Protein AF-L1LDM9-F1 (afdb_monomer_lite)

Sequence (309 aa):
MALPTVTINISQSPDDEPGPITYYGGTSKRDVKVEKSEFPLNSGFLKYTHVASAGQPFTVDKVQSGNSGNDINQIKPKNGEPVKSYSVWYWKYDQSMNNPLFIEIHNKNGTYGYHETKGNGSWNPHDSGSQDNQRLEGKALEQKLDYLNCKHYKLVTIDLTESHSKTYASSGTYCCSDKHDTGKKRVTIRGDKVRVSLPGAKDIEYYEHFIGGESELAGIKYNEGAASGRGDNDPAPGPGEPKTPHTKPPGESYPKAHSEAAKVFAESAGFIATISGYFLAGSAGTAATFFGGWKLYNRYKGDPWVRQI

pLDDT: mean 74.4, std 22.83, range [30.39, 97.12]

Structure (mmCIF, N/CA/C/O backbone):
data_AF-L1LDM9-F1
#
_entry.id   AF-L1LDM9-F1
#
loop_
_atom_site.group_PDB
_atom_site.id
_atom_site.type_symbol
_atom_site.label_atom_id
_atom_site.label_alt_id
_atom_site.label_comp_id
_atom_site.label_asym_id
_atom_site.label_entity_id
_atom_site.label_seq_id
_atom_site.pdbx_PDB_ins_code
_atom_site.Cartn_x
_atom_site.Cartn_y
_atom_site.Cartn_z
_atom_site.occupancy
_atom_site.B_iso_or_equiv
_atom_site.auth_seq_id
_atom_site.auth_comp_id
_atom_site.auth_asym_id
_atom_site.auth_atom_id
_atom_site.pdbx_PDB_model_num
ATOM 1 N N . MET A 1 1 ? -29.569 0.935 21.423 1.00 77.50 1 MET A N 1
ATOM 2 C CA . MET A 1 1 ? -28.559 -0.119 21.663 1.00 77.50 1 MET A CA 1
ATOM 3 C C . MET A 1 1 ? -27.190 0.534 21.656 1.00 77.50 1 MET A C 1
ATOM 5 O O . MET A 1 1 ? -26.992 1.438 20.851 1.00 77.50 1 MET A O 1
ATOM 9 N N . ALA A 1 2 ? -26.299 0.152 22.572 1.00 86.25 2 ALA A N 1
ATOM 10 C CA . ALA A 1 2 ? -24.916 0.625 22.544 1.00 86.25 2 ALA A CA 1
ATOM 11 C C . ALA A 1 2 ? -24.205 0.052 21.309 1.00 86.25 2 ALA A C 1
ATOM 13 O O . ALA A 1 2 ? -24.482 -1.084 20.924 1.00 86.25 2 ALA A O 1
ATOM 14 N N . LEU A 1 3 ? -23.337 0.845 20.675 1.00 89.19 3 LEU A N 1
ATOM 15 C CA . LEU A 1 3 ? -22.500 0.343 19.587 1.00 89.19 3 LEU A CA 1
ATOM 16 C C . LEU A 1 3 ? -21.440 -0.601 20.161 1.00 89.19 3 LEU A C 1
ATOM 18 O O . LEU A 1 3 ? -20.982 -0.370 21.284 1.00 89.19 3 LEU A O 1
ATOM 22 N N . PRO A 1 4 ? -21.024 -1.631 19.410 1.00 90.00 4 PRO A N 1
ATOM 23 C CA . PRO A 1 4 ? -19.881 -2.421 19.812 1.00 90.00 4 PRO A CA 1
ATOM 24 C C . PRO A 1 4 ? -18.621 -1.575 19.917 1.00 90.00 4 PRO A C 1
ATOM 26 O O . PRO A 1 4 ? -18.402 -0.674 19.106 1.00 90.00 4 PRO A O 1
ATOM 29 N N . THR A 1 5 ? -17.779 -1.911 20.884 1.00 90.88 5 THR A N 1
ATOM 30 C CA . THR A 1 5 ? -16.523 -1.215 21.157 1.00 90.88 5 THR A CA 1
ATOM 31 C C . THR A 1 5 ? -15.385 -2.222 21.109 1.00 90.88 5 THR A C 1
ATOM 33 O O . THR A 1 5 ? -15.448 -3.224 21.817 1.00 90.88 5 THR A O 1
ATOM 36 N N . VAL A 1 6 ? -14.356 -1.985 20.290 1.00 90.50 6 VAL A N 1
ATOM 37 C CA . VAL A 1 6 ? -13.315 -2.991 20.008 1.00 90.50 6 VAL A CA 1
ATOM 38 C C . VAL A 1 6 ? -11.892 -2.456 20.125 1.00 90.50 6 VAL A C 1
ATOM 40 O O . VAL A 1 6 ? -11.622 -1.296 19.822 1.00 90.50 6 VAL A O 1
ATOM 43 N N . THR A 1 7 ? -10.971 -3.340 20.505 1.00 91.50 7 THR A N 1
ATOM 44 C CA . THR A 1 7 ? -9.525 -3.130 20.358 1.00 91.50 7 THR A CA 1
ATOM 45 C C . THR A 1 7 ? -9.070 -3.758 19.048 1.00 91.50 7 THR A C 1
ATOM 47 O O . THR A 1 7 ? -9.310 -4.943 18.822 1.00 91.50 7 THR A O 1
ATOM 50 N N . ILE A 1 8 ? -8.405 -2.978 18.202 1.00 91.62 8 ILE A N 1
ATOM 51 C CA . ILE A 1 8 ? -7.828 -3.433 16.936 1.00 91.62 8 ILE A CA 1
ATOM 52 C C . ILE A 1 8 ? -6.345 -3.720 17.156 1.00 91.62 8 ILE A C 1
ATOM 54 O O . ILE A 1 8 ? -5.604 -2.820 17.538 1.00 91.62 8 ILE A O 1
ATOM 58 N N . ASN A 1 9 ? -5.894 -4.947 16.890 1.00 91.19 9 ASN A N 1
ATOM 59 C CA . ASN A 1 9 ? -4.469 -5.276 16.868 1.00 91.19 9 ASN A CA 1
ATOM 60 C C . ASN A 1 9 ? -3.996 -5.423 15.417 1.00 91.19 9 ASN A C 1
ATOM 62 O O . ASN A 1 9 ? -4.326 -6.398 14.748 1.00 91.19 9 ASN A O 1
ATOM 66 N N . ILE A 1 10 ? -3.206 -4.460 14.942 1.00 91.69 10 ILE A N 1
ATOM 67 C CA . ILE A 1 10 ? -2.702 -4.409 13.562 1.00 91.69 10 ILE A CA 1
ATOM 68 C C . ILE A 1 10 ? -1.425 -5.241 13.352 1.00 91.69 10 ILE A C 1
ATOM 70 O O . ILE A 1 10 ? -0.741 -5.075 12.349 1.00 91.69 10 ILE A O 1
ATOM 74 N N . SER A 1 11 ? -1.053 -6.111 14.285 1.00 86.69 11 SER A N 1
ATOM 75 C CA . SER A 1 11 ? 0.051 -7.068 14.094 1.00 86.69 11 SER A CA 1
ATOM 76 C C . SER A 1 11 ? -0.384 -8.513 14.250 1.00 86.69 11 SER A C 1
ATOM 78 O O . SER A 1 11 ? 0.427 -9.419 14.091 1.00 86.69 11 SER A O 1
ATOM 80 N N . GLN A 1 12 ? -1.654 -8.753 14.566 1.00 79.81 12 GLN A N 1
ATOM 81 C CA . GLN A 1 12 ? -2.180 -10.105 14.573 1.00 79.81 12 GLN A CA 1
ATOM 82 C C . GLN A 1 12 ? -2.524 -10.500 13.143 1.00 79.81 12 GLN A C 1
ATOM 84 O O . GLN A 1 12 ? -3.494 -10.005 12.567 1.00 79.81 12 GLN A O 1
ATOM 89 N N . SER A 1 13 ? -1.722 -11.407 12.580 1.00 72.88 13 SER A N 1
ATOM 90 C CA . SER A 1 13 ? -2.200 -12.190 11.452 1.00 72.88 13 SER A CA 1
ATOM 91 C C . SER A 1 13 ? -3.290 -13.107 11.980 1.00 72.88 13 SER A C 1
ATOM 93 O O . SER A 1 13 ? -3.077 -13.804 12.976 1.00 72.88 13 SER A O 1
ATOM 95 N N . PRO A 1 14 ? -4.451 -13.137 11.335 1.00 69.62 14 PRO A N 1
ATOM 96 C CA . PRO A 1 14 ? -5.337 -14.251 11.542 1.00 69.62 14 PRO A CA 1
ATOM 97 C C . PRO A 1 14 ? -4.669 -15.535 10.994 1.00 69.62 14 PRO A C 1
ATOM 99 O O . PRO A 1 14 ? -3.809 -15.436 10.112 1.00 69.62 14 PRO A O 1
ATOM 102 N N . ASP A 1 15 ? -5.005 -16.705 11.552 1.00 69.00 15 ASP A N 1
ATOM 103 C CA . ASP A 1 15 ? -4.399 -18.001 11.189 1.00 69.00 15 ASP A CA 1
ATOM 104 C C . ASP A 1 15 ? -4.359 -18.223 9.661 1.00 69.00 15 ASP A C 1
ATOM 106 O O . ASP A 1 15 ? -5.161 -17.665 8.919 1.00 69.00 15 ASP A O 1
ATOM 110 N N . ASP A 1 16 ? -3.441 -19.046 9.149 1.00 62.38 16 ASP A N 1
ATOM 111 C CA . ASP A 1 16 ? -3.237 -19.240 7.697 1.00 62.38 16 ASP A CA 1
ATOM 112 C C . ASP A 1 16 ? -4.433 -19.864 6.938 1.00 62.38 16 ASP A C 1
ATOM 114 O O . ASP A 1 16 ? -4.354 -20.117 5.733 1.00 62.38 16 ASP A O 1
ATOM 118 N N . GLU A 1 17 ? -5.560 -20.098 7.611 1.00 60.34 17 GLU A N 1
ATOM 119 C CA . GLU A 1 17 ? -6.781 -20.614 7.008 1.00 60.34 17 GLU A CA 1
ATOM 120 C C . GLU A 1 17 ? -7.362 -19.603 5.993 1.00 60.34 17 GLU A C 1
ATOM 122 O O . GLU A 1 17 ? -7.660 -18.452 6.323 1.00 60.34 17 GLU A O 1
ATOM 127 N N . PRO A 1 18 ? -7.559 -19.996 4.725 1.00 51.22 18 PRO A N 1
ATOM 128 C CA . PRO A 1 18 ? -8.204 -19.135 3.745 1.00 51.22 18 PRO A CA 1
ATOM 129 C C . PRO A 1 18 ? -9.672 -18.894 4.130 1.00 51.22 18 PRO A C 1
ATOM 131 O O . PRO A 1 18 ? -10.517 -19.777 4.007 1.00 51.22 18 PRO A O 1
ATOM 134 N N . GLY A 1 19 ? -9.995 -17.676 4.568 1.00 54.06 19 GLY A N 1
ATOM 135 C CA . GLY A 1 19 ? -11.365 -17.273 4.880 1.00 54.06 19 GLY A CA 1
ATOM 136 C C . GLY A 1 19 ? -11.455 -15.961 5.667 1.00 54.06 19 GLY A C 1
ATOM 137 O O . GLY A 1 19 ? -10.435 -15.402 6.068 1.00 54.06 19 GLY A O 1
ATOM 138 N N . PRO A 1 20 ? -12.671 -15.427 5.884 1.00 51.16 20 PRO A N 1
ATOM 139 C CA . PRO A 1 20 ? -12.889 -14.327 6.816 1.00 51.16 20 PRO A CA 1
ATOM 140 C C . PRO A 1 20 ? -12.593 -14.824 8.231 1.00 51.16 20 PRO A C 1
ATOM 142 O O . PRO A 1 20 ? -13.373 -15.574 8.823 1.00 51.16 20 PRO A O 1
ATOM 145 N N . ILE A 1 21 ? -11.451 -14.427 8.779 1.00 53.72 21 ILE A N 1
ATOM 146 C CA . ILE A 1 21 ? -11.073 -14.857 10.116 1.00 53.72 21 ILE A CA 1
ATOM 147 C C . ILE A 1 21 ? -11.663 -13.890 11.115 1.00 53.72 21 ILE A C 1
ATOM 149 O O . ILE A 1 21 ? -11.447 -12.679 11.111 1.00 53.72 21 ILE A O 1
ATOM 153 N N . THR A 1 22 ? -12.478 -14.459 11.983 1.00 52.41 22 THR A N 1
ATOM 154 C CA . THR A 1 22 ? -13.270 -13.665 12.895 1.00 52.41 22 THR A CA 1
ATOM 155 C C . THR A 1 22 ? -12.518 -13.528 14.209 1.00 52.41 22 THR A C 1
ATOM 157 O O . THR A 1 22 ? -12.666 -14.359 15.102 1.00 52.41 22 THR A O 1
ATOM 160 N N . TYR A 1 23 ? -11.688 -12.488 14.324 1.00 53.56 23 TYR A N 1
ATOM 161 C CA . TYR A 1 23 ? -11.190 -12.075 15.630 1.00 53.56 23 TYR A CA 1
ATOM 162 C C . TYR A 1 23 ? -12.241 -11.213 16.309 1.00 53.56 23 TYR A C 1
ATOM 164 O O . TYR A 1 23 ? -12.614 -10.157 15.807 1.00 53.56 23 TYR A O 1
ATOM 172 N N . TYR A 1 24 ? -12.712 -11.666 17.461 1.00 52.97 24 TYR A N 1
ATOM 173 C CA . TYR A 1 24 ? -13.777 -10.991 18.169 1.00 52.97 24 TYR A CA 1
ATOM 174 C C . TYR A 1 24 ? -13.223 -10.086 19.268 1.00 52.97 24 TYR A C 1
ATOM 176 O O . TYR A 1 24 ? -12.934 -10.538 20.377 1.00 52.97 24 TYR A O 1
ATOM 184 N N . GLY A 1 25 ? -13.096 -8.797 18.962 1.00 51.00 25 GLY A N 1
ATOM 185 C CA . GLY A 1 25 ? -12.992 -7.749 19.977 1.00 51.00 25 GLY A CA 1
ATOM 186 C C . GLY A 1 25 ? -14.387 -7.292 20.410 1.00 51.00 25 GLY A C 1
ATOM 187 O O . GLY A 1 25 ? -15.277 -7.186 19.569 1.00 51.00 25 GLY A O 1
ATOM 188 N N . GLY A 1 26 ? -14.581 -7.028 21.704 1.00 51.62 26 GLY A N 1
ATOM 189 C CA . GLY A 1 26 ? -15.843 -6.516 22.251 1.00 51.62 26 GLY A CA 1
ATOM 190 C C . GLY A 1 26 ? -16.235 -7.132 23.591 1.00 51.62 26 GLY A C 1
ATOM 191 O O . GLY A 1 26 ? -15.681 -8.146 24.018 1.00 51.62 26 GLY A O 1
ATOM 192 N N . THR A 1 27 ? -17.214 -6.522 24.264 1.00 54.88 27 THR A N 1
ATOM 193 C CA . THR A 1 27 ? -17.872 -7.099 25.452 1.00 54.88 27 THR A CA 1
ATOM 194 C C . THR A 1 27 ? -18.553 -8.426 25.130 1.00 54.88 27 THR A C 1
ATOM 196 O O . THR A 1 27 ? -18.693 -9.272 26.012 1.00 54.88 27 THR A O 1
ATOM 199 N N . SER A 1 28 ? -18.928 -8.638 23.866 1.00 59.59 28 SER A N 1
ATOM 200 C CA . SER A 1 28 ? -19.326 -9.936 23.352 1.00 59.59 28 SER A CA 1
ATOM 201 C C . SER A 1 28 ? -18.339 -10.393 22.276 1.00 59.59 28 SER A C 1
ATOM 203 O O . SER A 1 28 ? -17.914 -9.627 21.412 1.00 59.59 28 SER A O 1
ATOM 205 N N . LYS A 1 29 ? -17.954 -11.671 22.315 1.00 59.16 29 LYS A N 1
ATOM 206 C CA . LYS A 1 29 ? -17.041 -12.277 21.339 1.00 59.16 29 LYS A CA 1
ATOM 207 C C . LYS A 1 29 ? -17.699 -12.439 19.952 1.00 59.16 29 LYS A C 1
ATOM 209 O O . LYS A 1 29 ? -17.460 -13.473 19.348 1.00 59.16 29 LYS A O 1
ATOM 214 N N . ARG A 1 30 ? -18.572 -11.533 19.473 1.00 65.12 30 ARG A N 1
ATOM 215 C CA . ARG A 1 30 ? -19.247 -11.619 18.152 1.00 65.12 30 ARG A CA 1
ATOM 216 C C . ARG A 1 30 ? -19.440 -10.321 17.366 1.00 65.12 30 ARG A C 1
ATOM 218 O O . ARG A 1 30 ? -20.087 -10.339 16.319 1.00 65.12 30 ARG A O 1
ATOM 225 N N . ASP A 1 31 ? -18.849 -9.217 17.805 1.00 77.38 31 ASP A N 1
ATOM 226 C CA . ASP A 1 31 ? -19.306 -7.922 17.305 1.00 77.38 31 ASP A CA 1
ATOM 227 C C . ASP A 1 31 ? -18.609 -7.422 16.031 1.00 77.38 31 ASP A C 1
ATOM 229 O O . ASP A 1 31 ? -19.270 -6.852 15.160 1.00 77.38 31 ASP A O 1
ATOM 233 N N . VAL A 1 32 ? -17.303 -7.665 15.892 1.00 86.50 32 VAL A N 1
ATOM 234 C CA . VAL A 1 32 ? -16.487 -7.238 14.742 1.00 86.50 32 VAL A CA 1
ATOM 235 C C . VAL A 1 32 ? -15.709 -8.431 14.192 1.00 86.50 32 VAL A C 1
ATOM 237 O O . VAL A 1 32 ? -15.219 -9.251 14.963 1.00 86.50 32 VAL A O 1
ATOM 240 N N . LYS A 1 33 ? -15.629 -8.538 12.862 1.00 86.25 33 LYS A N 1
ATOM 241 C CA . LYS A 1 33 ? -14.864 -9.551 12.119 1.00 86.25 33 LYS A CA 1
ATOM 242 C C . LYS A 1 33 ? -13.753 -8.899 11.302 1.00 86.25 33 LYS A C 1
ATOM 244 O O . LYS A 1 33 ? -13.862 -7.718 10.974 1.00 86.25 33 LYS A O 1
ATOM 249 N N . VAL A 1 34 ? -12.734 -9.676 10.932 1.00 89.56 34 VAL A N 1
ATOM 250 C CA . VAL A 1 34 ? -11.645 -9.230 10.054 1.00 89.56 34 VAL A CA 1
ATOM 251 C C . VAL A 1 34 ? -11.707 -9.991 8.733 1.00 89.56 34 VAL A C 1
ATOM 253 O O . VAL A 1 34 ? -11.766 -11.216 8.689 1.00 89.56 34 VAL A O 1
ATOM 256 N N . GLU A 1 35 ? -11.706 -9.261 7.629 1.00 90.06 35 GLU A N 1
ATOM 257 C CA . GLU A 1 35 ? -11.712 -9.822 6.282 1.00 90.06 35 GLU A CA 1
ATOM 258 C C . GLU A 1 35 ? -10.339 -9.621 5.645 1.00 90.06 35 GLU A C 1
ATOM 260 O O . GLU A 1 35 ? -9.859 -8.493 5.548 1.00 90.06 35 GLU A O 1
ATOM 265 N N . LYS A 1 36 ? -9.703 -10.716 5.219 1.00 91.25 36 LYS A N 1
ATOM 266 C CA . LYS A 1 36 ? -8.423 -10.711 4.503 1.00 91.25 36 LYS A CA 1
ATOM 267 C C . LYS A 1 36 ? -8.686 -10.813 3.004 1.00 91.25 36 LYS A C 1
ATOM 269 O O . LYS A 1 36 ? -9.396 -11.712 2.559 1.00 91.25 36 LYS A O 1
ATOM 274 N N . SER A 1 37 ? -8.094 -9.921 2.221 1.00 92.44 37 SER A N 1
ATOM 275 C CA . SER A 1 37 ? -8.164 -9.954 0.756 1.00 92.44 37 SER A CA 1
ATOM 276 C C . SER A 1 37 ? -6.874 -9.428 0.136 1.00 92.44 37 SER A C 1
ATOM 278 O O . SER A 1 37 ? -6.153 -8.660 0.766 1.00 92.44 37 SER A O 1
ATOM 280 N N . GLU A 1 38 ? -6.561 -9.834 -1.092 1.00 92.81 38 GLU A N 1
ATOM 281 C CA . GLU A 1 38 ? -5.522 -9.170 -1.882 1.00 92.81 38 GLU A CA 1
ATOM 282 C C . GLU A 1 38 ? -6.152 -7.970 -2.599 1.00 92.81 38 GLU A C 1
ATOM 284 O O . GLU A 1 38 ? -7.056 -8.146 -3.419 1.00 92.81 38 GLU A O 1
ATOM 289 N N . PHE A 1 39 ? -5.732 -6.751 -2.244 1.00 93.38 39 PHE A N 1
ATOM 290 C CA . PHE A 1 39 ? -6.319 -5.522 -2.779 1.00 93.38 39 PHE A CA 1
ATOM 291 C C . PHE A 1 39 ? -5.288 -4.382 -2.901 1.00 93.38 39 PHE A C 1
ATOM 293 O O . PHE A 1 39 ? -4.748 -3.959 -1.874 1.00 93.38 39 PHE A O 1
ATOM 300 N N . PRO A 1 40 ? -5.080 -3.807 -4.104 1.00 92.44 40 PRO A N 1
ATOM 301 C CA . PRO A 1 40 ? -5.733 -4.153 -5.377 1.00 92.44 40 PRO A CA 1
ATOM 302 C C . PRO A 1 40 ? -5.491 -5.605 -5.824 1.00 92.44 40 PRO A C 1
ATOM 304 O O . PRO A 1 40 ? -4.571 -6.264 -5.338 1.00 92.44 40 PRO A O 1
ATOM 307 N N . LEU A 1 41 ? -6.345 -6.139 -6.698 1.00 88.06 41 LEU A N 1
ATOM 308 C CA . LEU A 1 41 ? -6.229 -7.533 -7.131 1.00 88.06 41 LEU A CA 1
ATOM 309 C C . LEU A 1 41 ? -4.873 -7.763 -7.817 1.00 88.06 41 LEU A C 1
ATOM 311 O O . LEU A 1 41 ? -4.432 -6.926 -8.598 1.00 88.06 41 LEU A O 1
ATOM 315 N N . ASN A 1 42 ? -4.214 -8.883 -7.508 1.00 86.31 42 ASN A N 1
ATOM 316 C CA . ASN A 1 42 ? -2.878 -9.239 -8.007 1.00 86.31 42 ASN A CA 1
ATOM 317 C C . ASN A 1 42 ? -1.777 -8.214 -7.685 1.00 86.31 42 ASN A C 1
ATOM 319 O O . ASN A 1 42 ? -0.712 -8.243 -8.291 1.00 86.31 42 ASN A O 1
ATOM 323 N N . SER A 1 43 ? -1.996 -7.294 -6.747 1.00 88.94 43 SER A N 1
ATOM 324 C CA . SER A 1 43 ? -1.025 -6.242 -6.429 1.00 88.94 43 SER A CA 1
ATOM 325 C C . SER A 1 43 ? 0.066 -6.683 -5.448 1.00 88.94 43 SER A C 1
ATOM 327 O O . SER A 1 43 ? 0.970 -5.903 -5.137 1.00 88.94 43 SER A O 1
ATOM 329 N N . GLY A 1 44 ? 0.016 -7.911 -4.927 1.00 91.06 44 GLY A N 1
ATOM 330 C CA . GLY A 1 44 ? 0.918 -8.339 -3.861 1.00 91.06 44 GLY A CA 1
ATOM 331 C C . GLY A 1 44 ? 0.735 -7.547 -2.562 1.00 91.06 44 GLY A C 1
ATOM 332 O O . GLY A 1 44 ? 1.632 -7.564 -1.719 1.00 91.06 44 GLY A O 1
ATOM 333 N N . PHE A 1 45 ? -0.401 -6.865 -2.387 1.00 94.56 45 PHE A N 1
ATOM 334 C CA . PHE A 1 45 ? -0.788 -6.208 -1.142 1.00 94.56 45 PHE A CA 1
ATOM 335 C C . PHE A 1 45 ? -1.985 -6.913 -0.515 1.00 94.56 45 PHE A C 1
ATOM 337 O O . PHE A 1 45 ? -2.991 -7.172 -1.173 1.00 94.56 45 PHE A O 1
ATOM 344 N N . LEU A 1 46 ? -1.889 -7.198 0.779 1.00 94.25 46 LEU A N 1
ATOM 345 C CA . LEU A 1 46 ? -2.984 -7.753 1.564 1.00 94.25 46 LEU A CA 1
ATOM 346 C C . LEU A 1 46 ? -3.698 -6.630 2.310 1.00 94.25 46 LEU A C 1
ATOM 348 O O . LEU A 1 46 ? -3.055 -5.855 3.015 1.00 94.25 46 LEU A O 1
ATOM 352 N N . LYS A 1 47 ? -5.022 -6.578 2.182 1.00 95.25 47 LYS A N 1
ATOM 353 C CA . LYS A 1 47 ? -5.926 -5.709 2.931 1.00 95.25 47 LYS A CA 1
ATOM 354 C C . LYS A 1 47 ? -6.639 -6.528 4.006 1.00 95.25 47 LYS A C 1
ATOM 356 O O . LYS A 1 47 ? -7.279 -7.534 3.696 1.00 95.25 47 LYS A O 1
ATOM 361 N N . TYR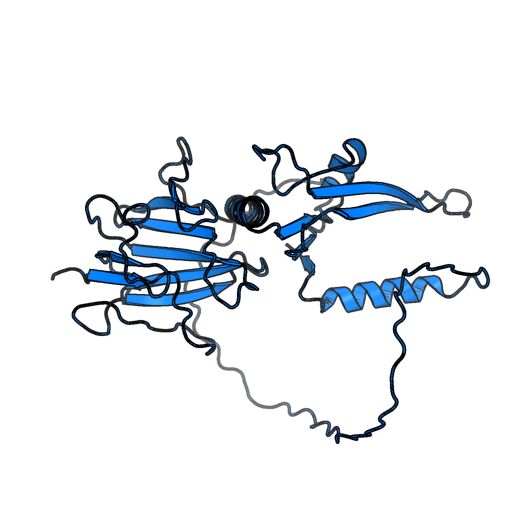 A 1 48 ? -6.556 -6.057 5.245 1.00 94.31 48 TYR A N 1
ATOM 362 C CA . TYR A 1 48 ? -7.274 -6.588 6.400 1.00 94.31 48 TYR A CA 1
ATOM 363 C C . TYR A 1 48 ? -8.324 -5.581 6.842 1.00 94.31 48 TYR A C 1
ATOM 365 O O . TYR A 1 48 ? -7.979 -4.491 7.298 1.00 94.31 48 TYR A O 1
ATOM 373 N N . THR A 1 49 ? -9.597 -5.929 6.701 1.00 94.88 49 THR A N 1
ATOM 374 C CA . THR A 1 49 ? -10.725 -5.024 6.929 1.00 94.88 49 THR A CA 1
ATOM 375 C C . THR A 1 49 ? -11.549 -5.469 8.127 1.00 94.88 49 THR A C 1
ATOM 377 O O . THR A 1 49 ? -12.170 -6.525 8.111 1.00 94.88 49 THR A O 1
ATOM 380 N N . HIS A 1 50 ? -11.583 -4.633 9.161 1.00 93.62 50 HIS A N 1
ATOM 381 C CA . HIS A 1 50 ? -12.422 -4.813 10.338 1.00 93.62 50 HIS A CA 1
ATOM 382 C C . HIS A 1 50 ? -13.807 -4.240 10.055 1.00 93.62 50 HIS A C 1
ATOM 384 O O . HIS A 1 50 ? -13.923 -3.052 9.744 1.00 93.62 50 HIS A O 1
ATOM 390 N N . VAL A 1 51 ? -14.846 -5.062 10.178 1.00 93.12 51 VAL A N 1
ATOM 391 C CA . VAL A 1 51 ? -16.250 -4.684 9.952 1.00 93.12 51 VAL A CA 1
ATOM 392 C C . VAL A 1 51 ? -17.146 -5.332 10.998 1.00 93.12 51 VAL A C 1
ATOM 394 O O . VAL A 1 51 ? -16.928 -6.481 11.382 1.00 93.12 51 VAL A O 1
ATOM 397 N N . ALA A 1 52 ? -18.170 -4.616 11.463 1.00 90.81 52 ALA A N 1
ATOM 398 C CA . ALA A 1 52 ? -19.153 -5.205 12.365 1.00 90.81 52 ALA A CA 1
ATOM 399 C C . ALA A 1 52 ? -20.167 -6.080 11.616 1.00 90.81 52 ALA A C 1
ATOM 401 O O . ALA A 1 52 ? -20.370 -5.959 10.401 1.00 90.81 52 ALA A O 1
ATOM 402 N N . SER A 1 53 ? -20.848 -6.946 12.365 1.00 83.75 53 SER A N 1
ATOM 403 C CA . SER A 1 53 ? -21.953 -7.752 11.843 1.00 83.75 53 SER A CA 1
ATOM 404 C C . SER A 1 53 ? -23.014 -6.878 11.153 1.00 83.75 53 SER A C 1
ATOM 406 O O . SER A 1 53 ? -23.401 -5.824 11.657 1.00 83.75 53 SER A O 1
ATOM 408 N N . ALA A 1 54 ? -23.475 -7.316 9.975 1.00 83.69 54 ALA A N 1
ATOM 409 C CA . ALA A 1 54 ? -24.463 -6.613 9.146 1.00 83.69 54 ALA A CA 1
ATOM 410 C C . ALA A 1 54 ? -24.084 -5.168 8.737 1.00 83.69 54 ALA A C 1
ATOM 412 O O . ALA A 1 54 ? -24.967 -4.357 8.459 1.00 83.69 54 ALA A O 1
ATOM 413 N N . GLY A 1 55 ? -22.787 -4.829 8.709 1.00 85.31 55 GLY A N 1
ATOM 414 C CA . GLY A 1 55 ? -22.303 -3.518 8.256 1.00 85.31 55 GLY A CA 1
ATOM 415 C C . GLY A 1 55 ? -22.638 -2.361 9.203 1.00 85.31 55 GLY A C 1
ATOM 416 O O . GLY A 1 55 ? -22.597 -1.198 8.799 1.00 85.31 55 GLY A O 1
ATOM 417 N N . GLN A 1 56 ? -22.999 -2.665 10.453 1.00 92.50 56 GLN A N 1
ATOM 418 C CA . GLN A 1 56 ? -23.281 -1.642 11.453 1.00 92.50 56 GLN A CA 1
ATOM 419 C C . GLN A 1 56 ? -22.002 -0.880 11.841 1.00 92.50 56 GLN A C 1
ATOM 421 O O . GLN A 1 56 ? -20.906 -1.440 11.798 1.00 92.50 56 GLN A O 1
ATOM 426 N N . PRO A 1 57 ? -22.106 0.397 12.241 1.00 96.06 57 PRO A N 1
ATOM 427 C CA . PRO A 1 57 ? -20.967 1.106 12.805 1.00 96.06 57 PRO A CA 1
ATOM 428 C C . PRO A 1 57 ? -20.507 0.497 14.136 1.00 96.06 57 PRO A C 1
ATOM 430 O O . PRO A 1 57 ? -21.313 -0.044 14.893 1.00 96.06 57 PRO A O 1
ATOM 433 N N . PHE A 1 58 ? -19.230 0.664 14.457 1.00 94.94 58 PHE A N 1
ATOM 434 C CA . PHE A 1 58 ? -18.633 0.281 15.736 1.00 94.94 58 PHE A CA 1
ATOM 435 C C . PHE A 1 58 ? -17.623 1.336 16.198 1.00 94.94 58 PHE A C 1
ATOM 437 O O . PHE A 1 58 ? -17.165 2.163 15.410 1.00 94.94 58 PHE A O 1
ATOM 444 N N . THR A 1 59 ? -17.285 1.325 17.481 1.00 95.19 59 THR A N 1
ATOM 445 C CA . THR A 1 59 ? -16.304 2.232 18.080 1.00 95.19 59 THR A CA 1
ATOM 446 C C . THR A 1 59 ? -14.973 1.509 18.267 1.00 95.19 59 THR A C 1
ATOM 448 O O . THR A 1 59 ? -14.935 0.355 18.692 1.00 95.19 59 THR A O 1
ATOM 451 N N . VAL A 1 60 ? -13.865 2.190 17.979 1.00 94.31 60 VAL A N 1
ATOM 452 C CA . VAL A 1 60 ? -12.512 1.677 18.238 1.00 94.31 60 VAL A CA 1
ATOM 453 C C . VAL A 1 60 ? -12.019 2.237 19.570 1.00 94.31 60 VAL A C 1
ATOM 455 O O . VAL A 1 60 ? -11.781 3.439 19.686 1.00 94.31 60 VAL A O 1
ATOM 458 N N . ASP A 1 61 ? -11.875 1.377 20.578 1.00 92.75 61 ASP A N 1
ATOM 459 C CA . ASP A 1 61 ? -11.352 1.751 21.899 1.00 92.75 61 ASP A CA 1
ATOM 460 C C . ASP A 1 61 ? -9.838 1.912 21.881 1.00 92.75 61 ASP A C 1
ATOM 462 O O . ASP A 1 61 ? -9.316 2.889 22.405 1.00 92.75 61 ASP A O 1
ATOM 466 N N . LYS A 1 62 ? -9.122 0.974 21.262 1.00 92.94 62 LYS A N 1
ATOM 467 C CA . LYS A 1 62 ? -7.656 0.974 21.210 1.00 92.94 62 LYS A CA 1
ATOM 468 C C . LYS A 1 62 ? -7.173 0.456 19.872 1.00 92.94 62 LYS A C 1
ATOM 470 O O . LYS A 1 62 ? -7.814 -0.415 19.280 1.00 92.94 62 LYS A O 1
ATOM 475 N N . VAL A 1 63 ? -6.024 0.950 19.436 1.00 93.81 63 VAL A N 1
ATOM 476 C CA . VAL A 1 63 ? -5.285 0.374 18.311 1.00 93.81 63 VAL A CA 1
ATOM 477 C C . VAL A 1 63 ? -3.918 -0.056 18.816 1.00 93.81 63 VAL A C 1
ATOM 479 O O . VAL A 1 63 ? -3.209 0.743 19.402 1.00 93.81 63 VAL A O 1
ATOM 482 N N . GLN A 1 64 ? -3.536 -1.309 18.618 1.00 92.69 64 GLN A N 1
ATOM 483 C CA . GLN A 1 64 ? -2.295 -1.880 19.141 1.00 92.69 64 GLN A CA 1
ATOM 484 C C . GLN A 1 64 ? -1.444 -2.448 18.010 1.00 92.69 64 GLN A C 1
ATOM 486 O O . GLN A 1 64 ? -1.981 -2.922 17.012 1.00 92.69 64 GLN A O 1
ATOM 491 N N . SER A 1 65 ? -0.123 -2.432 18.190 1.00 89.25 65 SER A N 1
ATOM 492 C CA . SER A 1 65 ? 0.846 -3.103 17.316 1.00 89.25 65 SER A CA 1
ATOM 493 C C . SER A 1 65 ? 1.823 -3.931 18.151 1.00 89.25 65 SER A C 1
ATOM 495 O O . SER A 1 65 ? 2.262 -3.531 19.240 1.00 89.25 65 SER A O 1
ATOM 497 N N . GLY A 1 66 ? 2.142 -5.110 17.631 1.00 81.50 66 GLY A N 1
ATOM 498 C CA . GLY A 1 66 ? 2.962 -6.133 18.258 1.00 81.50 66 GLY A CA 1
ATOM 499 C C . GLY A 1 66 ? 2.394 -6.657 19.579 1.00 81.50 66 GLY A C 1
ATOM 500 O O . GLY A 1 66 ? 1.210 -6.532 19.895 1.00 81.50 66 GLY A O 1
ATOM 501 N N . ASN A 1 67 ? 3.290 -7.224 20.387 1.00 76.75 67 ASN A N 1
ATOM 502 C CA . ASN A 1 67 ? 2.965 -7.805 21.694 1.00 76.75 67 ASN A CA 1
ATOM 503 C C . ASN A 1 67 ? 2.981 -6.781 22.839 1.00 76.75 67 ASN A C 1
ATOM 505 O O . ASN A 1 67 ? 2.722 -7.134 23.984 1.00 76.75 67 ASN A O 1
ATOM 509 N N . SER A 1 68 ? 3.311 -5.518 22.547 1.00 77.81 68 SER A N 1
ATOM 510 C CA . SER A 1 68 ? 3.462 -4.481 23.573 1.00 77.81 68 SER A CA 1
ATOM 511 C C . SER A 1 68 ? 2.143 -4.122 24.262 1.00 77.81 68 SER A C 1
ATOM 513 O O . SER A 1 68 ? 2.152 -3.649 25.394 1.00 77.81 68 SER A O 1
ATOM 515 N N . GLY A 1 69 ? 1.011 -4.312 23.572 1.00 79.31 69 GLY A N 1
ATOM 516 C CA . GLY A 1 69 ? -0.304 -3.871 24.041 1.00 79.31 69 GLY A CA 1
ATOM 517 C C . GLY A 1 69 ? -0.457 -2.345 24.131 1.00 79.31 69 GLY A C 1
ATOM 518 O O . GLY A 1 69 ? -1.485 -1.865 24.614 1.00 79.31 69 GLY A O 1
ATOM 519 N N . ASN A 1 70 ? 0.532 -1.575 23.669 1.00 88.56 70 ASN A N 1
ATOM 520 C CA . ASN A 1 70 ? 0.499 -0.119 23.719 1.00 88.56 70 ASN A CA 1
ATOM 521 C C . ASN A 1 70 ? -0.511 0.435 22.713 1.00 88.56 70 ASN A C 1
ATOM 523 O O . ASN A 1 70 ? -0.565 -0.011 21.567 1.00 88.56 70 ASN A O 1
ATOM 527 N N . ASP A 1 71 ? -1.290 1.423 23.153 1.00 93.44 71 ASP A N 1
ATOM 528 C CA . ASP A 1 71 ? -2.277 2.102 22.316 1.00 93.44 71 ASP A CA 1
ATOM 529 C C . ASP A 1 71 ? -1.603 3.112 21.371 1.00 93.44 71 ASP A C 1
ATOM 531 O O . ASP A 1 71 ? -0.785 3.940 21.786 1.00 93.44 71 ASP A O 1
ATOM 535 N N . ILE A 1 72 ? -1.958 3.061 20.091 1.00 94.25 72 ILE A N 1
ATOM 536 C CA . ILE A 1 72 ? -1.423 3.887 19.011 1.00 94.25 72 ILE A CA 1
ATOM 537 C C . ILE A 1 72 ? -2.446 4.970 18.692 1.00 94.25 72 ILE A C 1
ATOM 539 O O . ILE A 1 72 ? -3.171 4.934 17.697 1.00 94.25 72 ILE A O 1
ATOM 543 N N . ASN A 1 73 ? -2.454 5.998 19.533 1.00 94.81 73 ASN A N 1
ATOM 544 C CA . ASN A 1 73 ? -3.396 7.112 19.422 1.00 94.81 73 ASN A CA 1
ATOM 545 C C . ASN A 1 73 ? -3.343 7.852 18.069 1.00 94.81 73 ASN A C 1
ATOM 547 O O . ASN A 1 73 ? -4.318 8.491 17.689 1.00 94.81 73 ASN A O 1
ATOM 551 N N . GLN A 1 74 ? -2.228 7.766 17.329 1.00 94.94 74 GLN A N 1
ATOM 552 C CA . GLN A 1 74 ? -2.037 8.448 16.037 1.00 94.94 74 GLN A CA 1
ATOM 553 C C . GLN A 1 74 ? -2.993 7.968 14.935 1.00 94.94 74 GLN A C 1
ATOM 555 O O . GLN A 1 74 ? -3.221 8.711 13.986 1.00 94.94 74 GLN A O 1
ATOM 560 N N . ILE A 1 75 ? -3.517 6.744 15.050 1.00 94.94 75 ILE A N 1
ATOM 561 C CA . ILE A 1 75 ? -4.325 6.059 14.021 1.00 94.94 75 ILE A CA 1
ATOM 562 C C . ILE A 1 75 ? -5.682 5.598 14.557 1.00 94.94 75 ILE A C 1
ATOM 564 O O . ILE A 1 75 ? -6.348 4.744 13.965 1.00 94.94 75 ILE A O 1
ATOM 568 N N . LYS A 1 76 ? -6.073 6.138 15.713 1.00 95.06 76 LYS A N 1
ATOM 569 C CA . LYS A 1 76 ? -7.385 5.928 16.310 1.00 95.06 76 LYS A CA 1
ATOM 570 C C . LYS A 1 76 ? -8.381 6.918 15.687 1.00 95.06 76 LYS A C 1
ATOM 572 O O . LYS A 1 76 ? -8.017 8.079 15.480 1.00 95.06 76 LYS A O 1
ATOM 577 N N . PRO A 1 77 ? -9.634 6.509 15.413 1.00 94.19 77 PRO A N 1
ATOM 578 C CA . PRO A 1 77 ? -10.682 7.435 14.996 1.00 94.19 77 PRO A CA 1
ATOM 579 C C . PRO A 1 77 ? -10.793 8.626 15.959 1.00 94.19 77 PRO A C 1
ATOM 581 O O . PRO A 1 77 ? -10.775 8.463 17.185 1.00 94.19 77 PRO A O 1
ATOM 584 N N . LYS A 1 78 ? -10.882 9.838 15.403 1.00 90.25 78 LYS A N 1
ATOM 585 C CA . LYS A 1 78 ? -10.910 11.079 16.189 1.00 90.25 78 LYS A CA 1
ATOM 586 C C . LYS A 1 78 ? -12.139 11.096 17.098 1.00 90.25 78 LYS A C 1
ATOM 588 O O . LYS A 1 78 ? -13.213 10.670 16.695 1.00 90.25 78 LYS A O 1
ATOM 593 N N . ASN A 1 79 ? -11.975 11.588 18.327 1.00 89.12 79 ASN A N 1
ATOM 594 C CA . ASN A 1 79 ? -13.059 11.783 19.301 1.00 89.12 79 ASN A CA 1
ATOM 595 C C . ASN A 1 79 ? -13.925 10.538 19.593 1.00 89.12 79 ASN A C 1
ATOM 597 O O . ASN A 1 79 ? -15.054 10.675 20.057 1.00 89.12 79 ASN A O 1
ATOM 601 N N . GLY A 1 80 ? -13.420 9.327 19.325 1.00 88.81 80 GLY A N 1
ATOM 602 C CA . GLY A 1 80 ? -14.208 8.099 19.476 1.00 88.81 80 GLY A CA 1
ATOM 603 C C . GLY A 1 80 ? -15.370 7.995 18.485 1.00 88.81 80 GLY A C 1
ATOM 604 O O . GLY A 1 80 ? -16.356 7.313 18.770 1.00 88.81 80 GLY A O 1
ATOM 605 N N . GLU A 1 81 ? -15.284 8.682 17.342 1.00 94.25 81 GLU A N 1
ATOM 606 C CA . GLU A 1 81 ? -16.298 8.612 16.297 1.00 94.25 81 GLU A CA 1
ATOM 607 C C . GLU A 1 81 ? -16.484 7.166 15.806 1.00 94.25 81 GLU A C 1
ATOM 609 O O . GLU A 1 81 ? -15.501 6.475 15.519 1.00 94.25 81 GLU A O 1
ATOM 614 N N . PRO A 1 82 ? -17.738 6.689 15.686 1.00 96.62 82 PRO A N 1
ATOM 615 C CA . PRO A 1 82 ? -17.997 5.367 15.144 1.00 96.62 82 PRO A CA 1
ATOM 616 C C . PRO A 1 82 ? -17.569 5.246 13.683 1.00 96.62 82 PRO A C 1
ATOM 618 O O . PRO A 1 82 ? -17.799 6.141 12.863 1.00 96.62 82 PRO A O 1
ATOM 621 N N . VAL A 1 83 ? -17.050 4.076 13.337 1.00 96.94 83 VAL A N 1
ATOM 622 C CA . VAL A 1 83 ? -16.577 3.732 11.996 1.00 96.94 83 VAL A CA 1
ATOM 623 C C . VAL A 1 83 ? -17.408 2.592 11.425 1.00 96.94 83 VAL A C 1
ATOM 625 O O . VAL A 1 83 ? -17.910 1.745 12.157 1.00 96.94 83 VAL A O 1
ATOM 628 N N . LYS A 1 84 ? -17.578 2.574 10.105 1.00 96.69 84 LYS A N 1
ATOM 629 C CA . LYS A 1 84 ? -18.167 1.451 9.363 1.00 96.69 84 LYS A CA 1
ATOM 630 C C . LYS A 1 84 ? -17.137 0.357 9.112 1.00 96.69 84 LYS A C 1
ATOM 632 O O . LYS A 1 84 ? -17.471 -0.822 9.159 1.00 96.69 84 LYS A O 1
ATOM 637 N N . SER A 1 85 ? -15.892 0.752 8.844 1.00 96.75 85 SER A N 1
ATOM 638 C CA . SER A 1 85 ? -14.790 -0.182 8.644 1.00 96.75 85 SER A CA 1
ATOM 639 C C . SER A 1 85 ? -13.438 0.425 8.995 1.00 96.75 85 SER A C 1
ATOM 641 O O . SER A 1 85 ? -13.234 1.631 8.837 1.00 96.75 85 SER A O 1
ATOM 643 N N . TYR A 1 86 ? -12.499 -0.431 9.390 1.00 96.62 86 TYR A N 1
ATOM 644 C CA . TYR A 1 86 ? -11.101 -0.077 9.635 1.00 96.62 86 TYR A CA 1
ATOM 645 C C . TYR A 1 86 ? -10.191 -1.026 8.858 1.00 96.62 86 TYR A C 1
ATOM 647 O O . TYR A 1 86 ? -10.171 -2.227 9.134 1.00 96.62 86 TYR A O 1
ATOM 655 N N . SER A 1 87 ? -9.461 -0.511 7.874 1.00 97.06 87 SER A N 1
ATOM 656 C CA . SER A 1 87 ? -8.646 -1.332 6.979 1.00 97.06 87 SER A CA 1
ATOM 657 C C . SER A 1 87 ? -7.160 -1.057 7.132 1.00 97.06 87 SER A C 1
ATOM 659 O O . SER A 1 87 ? -6.762 0.097 7.271 1.00 97.06 87 SER A O 1
ATOM 661 N N . VAL A 1 88 ? -6.352 -2.113 7.048 1.00 96.94 88 VAL A N 1
ATOM 662 C CA . VAL A 1 88 ? -4.887 -2.049 7.116 1.00 96.94 88 VAL A CA 1
ATOM 663 C C . VAL A 1 88 ? -4.285 -2.803 5.936 1.00 96.94 88 VAL A C 1
ATOM 665 O O . VAL A 1 88 ? -4.723 -3.913 5.627 1.00 96.94 88 VAL A O 1
ATOM 668 N N . TRP A 1 89 ? -3.290 -2.208 5.279 1.00 97.12 89 TRP A N 1
ATOM 669 C CA . TRP A 1 89 ? -2.573 -2.823 4.163 1.00 97.12 89 TRP A CA 1
ATOM 670 C C . TRP A 1 89 ? -1.176 -3.270 4.560 1.00 97.12 89 TRP A C 1
ATOM 672 O O . TRP A 1 89 ? -0.459 -2.544 5.246 1.00 97.12 89 TRP A O 1
ATOM 682 N N . TYR A 1 90 ? -0.774 -4.420 4.032 1.00 95.62 90 TYR A N 1
ATOM 683 C CA . TYR A 1 90 ? 0.552 -5.010 4.189 1.00 95.62 90 TYR A CA 1
ATOM 684 C C . TYR A 1 90 ? 1.074 -5.447 2.833 1.00 95.62 90 TYR A C 1
ATOM 686 O O . TYR A 1 90 ? 0.304 -5.770 1.924 1.00 95.62 90 TYR A O 1
ATOM 694 N N . TRP A 1 91 ? 2.390 -5.533 2.712 1.00 94.50 91 TRP A N 1
ATOM 695 C CA . TRP A 1 91 ? 2.988 -6.279 1.620 1.00 94.50 91 TRP A CA 1
ATOM 696 C C . TRP A 1 91 ? 2.804 -7.781 1.861 1.00 94.50 91 TRP A C 1
ATOM 698 O O . TRP A 1 91 ? 3.090 -8.279 2.946 1.00 94.50 91 TRP A O 1
ATOM 708 N N . LYS A 1 92 ? 2.328 -8.514 0.853 1.00 91.50 92 LYS A N 1
ATOM 709 C CA . LYS A 1 92 ? 1.946 -9.934 0.958 1.00 91.50 92 LYS A CA 1
ATOM 710 C C . LYS A 1 92 ? 3.081 -10.849 1.416 1.00 91.50 92 LYS A C 1
ATOM 712 O O . LYS A 1 92 ? 2.812 -11.894 1.998 1.00 91.50 92 LYS A O 1
ATOM 717 N N . TYR A 1 93 ? 4.325 -10.468 1.144 1.00 89.69 93 TYR A N 1
ATOM 718 C CA . TYR A 1 93 ? 5.503 -11.255 1.500 1.00 89.69 93 TYR A CA 1
ATOM 719 C C . TYR A 1 93 ? 6.116 -10.855 2.855 1.00 89.69 93 TYR A C 1
ATOM 721 O O . TYR A 1 93 ? 7.064 -11.502 3.296 1.00 89.69 93 TYR A O 1
ATOM 729 N N . ASP A 1 94 ? 5.553 -9.865 3.564 1.00 89.12 94 ASP A N 1
ATOM 730 C CA . ASP A 1 94 ? 5.824 -9.690 4.995 1.00 89.12 94 ASP A CA 1
ATOM 731 C C . ASP A 1 94 ? 5.013 -10.713 5.796 1.00 89.12 94 ASP A C 1
ATOM 733 O O . ASP A 1 94 ? 3.914 -10.439 6.280 1.00 89.12 94 ASP A O 1
ATOM 737 N N . GLN A 1 95 ? 5.581 -11.910 5.941 1.00 83.00 95 GLN A N 1
ATOM 738 C CA . GLN A 1 95 ? 4.975 -13.016 6.690 1.00 83.00 95 GLN A CA 1
ATOM 739 C C . GLN A 1 95 ? 4.685 -12.658 8.149 1.00 83.00 95 GLN A C 1
ATOM 741 O O . GLN A 1 95 ? 3.792 -13.228 8.766 1.00 83.00 95 GLN A O 1
ATOM 746 N N . SER A 1 96 ? 5.448 -11.719 8.707 1.00 84.44 96 SER A N 1
ATOM 747 C CA . SER A 1 96 ? 5.334 -11.340 10.108 1.00 84.44 96 SER A CA 1
ATOM 748 C C . SER A 1 96 ? 4.248 -10.297 10.362 1.00 84.44 96 SER A C 1
ATOM 750 O O . SER A 1 96 ? 3.893 -10.069 11.515 1.00 84.44 96 SER A O 1
ATOM 752 N N . MET A 1 97 ? 3.744 -9.648 9.302 1.00 84.94 97 MET A N 1
ATOM 753 C CA . MET A 1 97 ? 2.792 -8.533 9.369 1.00 84.94 97 MET A CA 1
ATOM 754 C C . MET A 1 97 ? 3.193 -7.434 10.367 1.00 84.94 97 MET A C 1
ATOM 756 O O . MET A 1 97 ? 2.354 -6.718 10.918 1.00 84.94 97 MET A O 1
ATOM 760 N N . ASN A 1 98 ? 4.493 -7.270 10.597 1.00 87.56 98 ASN A N 1
ATOM 761 C CA . ASN A 1 98 ? 5.017 -6.245 11.492 1.00 87.56 98 ASN A CA 1
ATOM 762 C C . ASN A 1 98 ? 5.131 -4.885 10.799 1.00 87.56 98 ASN A C 1
ATOM 764 O O . ASN A 1 98 ? 5.363 -3.872 11.460 1.00 87.56 98 ASN A O 1
ATOM 768 N N . ASN A 1 99 ? 4.952 -4.858 9.477 1.00 91.44 99 ASN A N 1
ATOM 769 C CA . ASN A 1 99 ? 5.164 -3.690 8.641 1.00 91.44 99 ASN A CA 1
ATOM 770 C C . ASN A 1 99 ? 3.870 -3.270 7.929 1.00 91.44 99 ASN A C 1
ATOM 772 O O . ASN A 1 99 ? 3.760 -3.392 6.705 1.00 91.44 99 ASN A O 1
ATOM 776 N N . PRO A 1 100 ? 2.862 -2.777 8.671 1.00 95.12 100 PRO A N 1
ATOM 777 C CA . PRO A 1 100 ? 1.684 -2.198 8.050 1.00 95.12 100 PRO A CA 1
ATOM 778 C C . PRO A 1 100 ? 2.089 -0.934 7.278 1.00 95.12 100 PRO A C 1
ATOM 780 O O . PRO A 1 100 ? 2.876 -0.110 7.751 1.00 95.12 100 PRO A O 1
ATOM 783 N N . LEU A 1 101 ? 1.547 -0.788 6.074 1.00 95.62 101 LEU A N 1
ATOM 784 C CA . LEU A 1 101 ? 1.883 0.287 5.144 1.00 95.62 101 LEU A CA 1
ATOM 785 C C . LEU A 1 101 ? 0.932 1.468 5.303 1.00 95.62 101 LEU A C 1
ATOM 787 O O . LEU A 1 101 ? 1.348 2.620 5.431 1.00 95.62 101 LEU A O 1
ATOM 791 N N . PHE A 1 102 ? -0.362 1.166 5.269 1.00 96.75 102 PHE A N 1
ATOM 792 C CA . PHE A 1 102 ? -1.413 2.151 5.076 1.00 96.75 102 PHE A CA 1
ATOM 793 C C . PHE A 1 102 ? -2.653 1.764 5.871 1.00 96.75 102 PHE A C 1
ATOM 795 O O . PHE A 1 102 ? -2.937 0.576 6.038 1.00 96.75 102 PHE A O 1
ATOM 802 N N . ILE A 1 103 ? -3.381 2.766 6.353 1.00 96.88 103 ILE A N 1
ATOM 803 C CA . ILE A 1 103 ? -4.627 2.603 7.101 1.00 96.88 103 ILE A CA 1
ATOM 804 C C . ILE A 1 103 ? -5.713 3.461 6.456 1.00 96.88 103 ILE A C 1
ATOM 806 O O . ILE A 1 103 ? -5.470 4.617 6.119 1.00 96.88 103 ILE A O 1
ATOM 810 N N . GLU A 1 104 ? -6.913 2.896 6.341 1.00 96.88 104 GLU A N 1
ATOM 811 C CA . GLU A 1 104 ? -8.144 3.555 5.886 1.00 96.88 104 GLU A CA 1
ATOM 812 C C . GLU A 1 104 ? -9.213 3.390 6.968 1.00 96.88 104 GLU A C 1
ATOM 814 O O . GLU A 1 104 ? -9.539 2.275 7.385 1.00 96.88 104 GLU A O 1
ATOM 819 N N . ILE A 1 105 ? -9.786 4.506 7.394 1.00 96.00 105 ILE A N 1
ATOM 820 C CA . ILE A 1 105 ? -10.853 4.587 8.384 1.00 96.00 105 ILE A CA 1
ATOM 821 C C . ILE A 1 105 ? -12.098 5.103 7.665 1.00 96.00 105 ILE A C 1
ATOM 823 O O . ILE A 1 105 ? -12.148 6.268 7.285 1.00 96.00 105 ILE A O 1
ATOM 827 N N . HIS A 1 106 ? -13.105 4.252 7.471 1.00 96.00 106 HIS A N 1
ATOM 828 C CA . HIS A 1 106 ? -14.379 4.661 6.874 1.00 96.00 106 HIS A CA 1
ATOM 829 C C . HIS A 1 106 ? -15.338 5.064 7.990 1.00 96.00 106 HIS A C 1
ATOM 831 O O . HIS A 1 106 ? -15.868 4.213 8.710 1.00 96.00 106 HIS A O 1
ATOM 837 N N . ASN A 1 107 ? -15.563 6.361 8.147 1.00 95.38 107 ASN A N 1
ATOM 838 C CA . ASN A 1 107 ? -16.366 6.913 9.230 1.00 95.38 107 ASN A CA 1
ATOM 839 C C . ASN A 1 107 ? -17.868 6.680 9.003 1.00 95.38 107 ASN A C 1
ATOM 841 O O . ASN A 1 107 ? -18.347 6.501 7.878 1.00 95.38 107 ASN A O 1
ATOM 845 N N . LYS A 1 108 ? -18.660 6.722 10.081 1.00 95.50 108 LYS A N 1
ATOM 846 C CA . LYS A 1 108 ? -20.125 6.563 10.011 1.00 95.50 108 LYS A CA 1
ATOM 847 C C . LYS A 1 108 ? -20.802 7.577 9.078 1.00 95.50 108 LYS A C 1
ATOM 849 O O . LYS A 1 108 ? -21.773 7.221 8.410 1.00 95.50 108 LYS A O 1
ATOM 854 N N . ASN A 1 109 ? -20.290 8.805 9.018 1.00 92.25 109 ASN A N 1
ATOM 855 C CA . ASN A 1 109 ? -20.784 9.880 8.148 1.00 92.25 109 ASN A CA 1
ATOM 856 C C . ASN A 1 109 ? -20.418 9.692 6.658 1.00 92.25 109 ASN A C 1
ATOM 858 O O . ASN A 1 109 ? -20.841 10.498 5.837 1.00 92.25 109 ASN A O 1
ATOM 862 N N . GLY A 1 110 ? -19.676 8.636 6.302 1.00 91.88 110 GLY A N 1
ATOM 863 C CA . GLY A 1 110 ? -19.264 8.345 4.927 1.00 91.88 110 GLY A CA 1
ATOM 864 C C . GLY A 1 110 ? -17.960 9.015 4.494 1.00 91.88 110 GLY A C 1
ATOM 865 O O . GLY A 1 110 ? -17.592 8.878 3.332 1.00 91.88 110 GLY A O 1
ATOM 866 N N . THR A 1 111 ? -17.265 9.716 5.393 1.00 92.44 111 THR A N 1
ATOM 867 C CA . THR A 1 111 ? -15.935 10.271 5.111 1.00 92.44 111 THR A CA 1
ATOM 868 C C . THR A 1 111 ? -14.840 9.235 5.352 1.00 92.44 111 THR A C 1
ATOM 870 O O . THR A 1 111 ? -15.071 8.204 5.996 1.00 92.44 111 THR A O 1
ATOM 873 N N . TYR A 1 112 ? -13.640 9.518 4.847 1.00 93.12 112 TYR A N 1
ATOM 874 C CA . TYR A 1 112 ? -12.491 8.628 4.962 1.00 93.12 112 TYR A CA 1
ATOM 875 C C . TYR A 1 112 ? -11.334 9.333 5.667 1.00 93.12 112 TYR A C 1
ATOM 877 O O . TYR A 1 112 ? -10.982 10.458 5.332 1.00 93.12 112 TYR A O 1
ATOM 885 N N . GLY A 1 113 ? -10.750 8.661 6.654 1.00 93.12 113 GLY A N 1
ATOM 886 C CA . GLY A 1 113 ? -9.476 9.032 7.259 1.00 93.12 113 GLY A CA 1
ATOM 887 C C . GLY A 1 113 ? -8.377 8.093 6.783 1.00 93.12 113 GLY A C 1
ATOM 888 O O . GLY A 1 113 ? -8.612 6.897 6.623 1.00 93.12 113 GLY A O 1
ATOM 889 N N . TYR A 1 114 ? -7.173 8.618 6.589 1.00 94.44 114 TYR A N 1
ATOM 890 C CA . TYR A 1 114 ? -6.048 7.841 6.083 1.00 94.44 114 TYR A CA 1
ATOM 891 C C . TYR A 1 114 ? -4.789 8.109 6.892 1.00 94.44 114 TYR A C 1
ATOM 893 O O . TYR A 1 114 ? -4.512 9.251 7.270 1.00 94.44 114 TYR A O 1
ATOM 901 N N . HIS A 1 115 ? -4.005 7.059 7.111 1.00 95.31 115 HIS A N 1
ATOM 902 C CA . HIS A 1 115 ? -2.714 7.167 7.775 1.00 95.31 115 HIS A CA 1
ATOM 903 C C . HIS A 1 115 ? -1.648 6.347 7.057 1.00 95.31 115 HIS A C 1
ATOM 905 O O . HIS A 1 115 ? -1.891 5.231 6.599 1.00 95.31 115 HIS A O 1
ATOM 911 N N . GLU A 1 116 ? -0.447 6.906 6.995 1.00 95.06 116 GLU A N 1
ATOM 912 C CA . GLU A 1 116 ? 0.720 6.303 6.359 1.00 95.06 116 GLU A CA 1
ATOM 913 C C . GLU A 1 116 ? 1.771 5.943 7.395 1.00 95.06 116 GLU A C 1
ATOM 915 O O . GLU A 1 116 ? 2.038 6.726 8.314 1.00 95.06 116 GLU A O 1
ATOM 920 N N . THR A 1 117 ? 2.407 4.790 7.218 1.00 93.50 117 THR A N 1
ATOM 921 C CA . THR A 1 117 ? 3.541 4.394 8.049 1.00 93.50 117 THR A CA 1
ATOM 922 C C . THR A 1 117 ? 4.732 5.330 7.855 1.00 93.50 117 THR A C 1
ATOM 924 O O . THR A 1 117 ? 4.985 5.832 6.762 1.00 93.50 117 THR A O 1
ATOM 927 N N . LYS A 1 118 ? 5.511 5.535 8.919 1.00 92.12 118 LYS A N 1
ATOM 928 C CA . LYS A 1 118 ? 6.860 6.122 8.864 1.00 92.12 118 LYS A CA 1
ATOM 929 C C . LYS A 1 118 ? 7.957 5.056 8.793 1.00 92.12 118 LYS A C 1
ATOM 931 O O . LYS A 1 118 ? 9.138 5.401 8.771 1.00 92.12 118 LYS A O 1
ATOM 936 N N . GLY A 1 119 ? 7.591 3.773 8.774 1.00 88.56 119 GLY A N 1
ATOM 937 C CA . GLY A 1 119 ? 8.519 2.636 8.771 1.00 88.56 119 GLY A CA 1
ATOM 938 C C . GLY A 1 119 ? 9.115 2.291 10.141 1.00 88.56 119 GLY A C 1
ATOM 939 O O . GLY A 1 119 ? 9.889 1.350 10.244 1.00 88.56 119 GLY A O 1
ATOM 940 N N . ASN A 1 120 ? 8.764 3.028 11.199 1.00 87.44 120 ASN A N 1
ATOM 941 C CA . ASN A 1 120 ? 9.259 2.824 12.567 1.00 87.44 120 ASN A CA 1
ATOM 942 C C . ASN A 1 120 ? 8.120 2.658 13.592 1.00 87.44 120 ASN A C 1
ATOM 944 O O . ASN A 1 120 ? 8.276 3.001 14.762 1.00 87.44 120 ASN A O 1
ATOM 948 N N . GLY A 1 121 ? 6.945 2.217 13.133 1.00 86.25 121 GLY A N 1
ATOM 949 C CA . GLY A 1 121 ? 5.743 2.081 13.962 1.00 86.25 121 GLY A CA 1
ATOM 950 C C . GLY A 1 121 ? 5.014 3.395 14.278 1.00 86.25 121 GLY A C 1
ATOM 951 O O . GLY A 1 121 ? 3.953 3.357 14.897 1.00 86.25 121 GLY A O 1
ATOM 952 N N . SER A 1 122 ? 5.535 4.550 13.847 1.00 92.00 122 SER A N 1
ATOM 953 C CA . SER A 1 122 ? 4.814 5.827 13.894 1.00 92.00 122 SER A CA 1
ATOM 954 C C . SER A 1 122 ? 4.100 6.112 12.572 1.00 92.00 122 SER A C 1
ATOM 956 O O . SER A 1 122 ? 4.456 5.574 11.524 1.00 92.00 122 SER A O 1
ATOM 958 N N . TRP A 1 123 ? 3.099 6.986 12.633 1.00 94.94 123 TRP A N 1
ATOM 959 C CA . TRP A 1 123 ? 2.175 7.267 11.551 1.00 94.94 123 TRP A CA 1
ATOM 960 C C . TRP A 1 123 ? 2.107 8.760 11.247 1.00 94.94 123 TRP A C 1
ATOM 962 O O . TRP A 1 123 ? 2.288 9.605 12.130 1.00 94.94 123 TRP A O 1
ATOM 972 N N . ASN A 1 124 ? 1.856 9.084 9.985 1.00 93.31 124 ASN A N 1
ATOM 973 C CA . ASN A 1 124 ? 1.435 10.412 9.555 1.00 93.31 124 ASN A CA 1
ATOM 974 C C . ASN A 1 124 ? -0.030 10.359 9.124 1.00 93.31 124 ASN A C 1
ATOM 976 O O . ASN A 1 124 ? -0.425 9.369 8.503 1.00 93.31 124 ASN A O 1
ATOM 980 N N . PRO A 1 125 ? -0.833 11.401 9.399 1.00 91.56 125 PRO A N 1
ATOM 981 C CA . PRO A 1 125 ? -2.053 11.590 8.632 1.00 91.56 125 PRO A CA 1
ATOM 982 C C . PRO A 1 125 ? -1.672 11.703 7.152 1.00 91.56 125 PRO A C 1
ATOM 984 O O . PRO A 1 125 ? -0.670 12.330 6.801 1.00 91.56 125 PRO A O 1
ATOM 987 N N . HIS A 1 126 ? -2.436 11.050 6.287 1.00 82.94 126 HIS A N 1
ATOM 988 C CA . HIS A 1 126 ? -2.324 11.297 4.859 1.00 82.94 126 HIS A CA 1
ATOM 989 C C . HIS A 1 126 ? -3.076 12.594 4.565 1.00 82.94 126 HIS A C 1
ATOM 991 O O . HIS A 1 126 ? -4.307 12.619 4.580 1.00 82.94 126 HIS A O 1
ATOM 997 N N . ASP A 1 127 ? -2.332 13.669 4.320 1.00 68.12 127 ASP A N 1
ATOM 998 C CA . ASP A 1 127 ? -2.898 14.943 3.888 1.00 68.12 127 ASP A CA 1
ATOM 999 C C . ASP A 1 127 ? -3.326 14.825 2.417 1.00 68.12 127 ASP A C 1
ATOM 1001 O O . ASP A 1 127 ? -2.626 15.248 1.492 1.00 68.12 127 ASP A O 1
ATOM 1005 N N . SER A 1 128 ? -4.484 14.215 2.175 1.00 53.78 128 SER A N 1
ATOM 1006 C CA . SER A 1 128 ? -5.149 14.210 0.870 1.00 53.78 128 SER A CA 1
ATOM 1007 C C . SER A 1 128 ? -5.817 15.564 0.624 1.00 53.78 128 SER A C 1
ATOM 1009 O O . SER A 1 128 ? -7.041 15.632 0.542 1.00 53.78 128 SER A O 1
ATOM 1011 N N . GLY A 1 129 ? -5.041 16.655 0.582 1.00 52.94 129 GLY A N 1
ATOM 1012 C CA . GLY A 1 129 ? -5.574 18.025 0.542 1.00 52.94 129 GLY A CA 1
ATOM 1013 C C . GLY A 1 129 ? -6.803 18.186 -0.369 1.00 52.94 129 GLY A C 1
ATOM 1014 O O . GLY A 1 129 ? -6.835 17.627 -1.458 1.00 52.94 129 GLY A O 1
ATOM 1015 N N . SER A 1 130 ? -7.829 18.925 0.074 1.00 49.38 130 SER A N 1
ATOM 1016 C CA . SER A 1 130 ? -9.128 19.161 -0.604 1.00 49.38 130 SER A CA 1
ATOM 1017 C C . SER A 1 130 ? -9.950 17.920 -1.012 1.00 49.38 130 SER A C 1
ATOM 1019 O O . SER A 1 130 ? -11.113 18.080 -1.388 1.00 49.38 130 SER A O 1
ATOM 1021 N N . GLN A 1 131 ? -9.407 16.704 -0.948 1.00 54.09 131 GLN A N 1
ATOM 1022 C CA . GLN A 1 131 ? -10.081 15.446 -1.282 1.00 54.09 131 GLN A CA 1
ATOM 1023 C C . GLN A 1 131 ? -10.659 14.742 -0.047 1.00 54.09 131 GLN A C 1
ATOM 1025 O O . GLN A 1 131 ? -10.990 13.564 -0.139 1.00 54.09 131 GLN A O 1
ATOM 1030 N N . ASP A 1 132 ? -10.828 15.458 1.071 1.00 57.22 132 ASP A N 1
ATOM 1031 C CA . ASP A 1 132 ? -11.078 14.958 2.439 1.00 57.22 132 ASP A CA 1
ATOM 1032 C C . ASP A 1 132 ? -12.230 13.945 2.625 1.00 57.22 132 ASP A C 1
ATOM 1034 O O . ASP A 1 132 ? -12.411 13.413 3.716 1.00 57.22 132 ASP A O 1
ATOM 1038 N N . ASN A 1 133 ? -12.996 13.619 1.583 1.00 70.94 133 ASN A N 1
ATOM 1039 C CA . ASN A 1 133 ? -14.102 12.668 1.646 1.00 70.94 133 ASN A CA 1
ATOM 1040 C C . ASN A 1 133 ? -14.105 11.594 0.544 1.00 70.94 133 ASN A C 1
ATOM 1042 O O . ASN A 1 133 ? -15.016 10.766 0.542 1.00 70.94 133 ASN A O 1
ATOM 1046 N N . GLN A 1 134 ? -13.158 11.586 -0.402 1.00 85.69 134 GLN A N 1
ATOM 1047 C CA . GLN A 1 134 ? -13.142 10.567 -1.458 1.00 85.69 134 GLN A CA 1
ATOM 1048 C C . GLN A 1 134 ? -12.351 9.327 -1.041 1.00 85.69 134 GLN A C 1
ATOM 1050 O O . GLN A 1 134 ? -11.311 9.399 -0.379 1.00 85.69 134 GLN A O 1
ATOM 1055 N N . ARG A 1 135 ? -12.875 8.161 -1.428 1.00 91.88 135 ARG A N 1
ATOM 1056 C CA . ARG A 1 135 ? -12.194 6.896 -1.186 1.00 91.88 135 ARG A CA 1
ATOM 1057 C C . ARG A 1 135 ? -10.982 6.773 -2.112 1.00 91.88 135 ARG A C 1
ATOM 1059 O O . ARG A 1 135 ? -11.120 6.961 -3.318 1.00 91.88 135 ARG A O 1
ATOM 1066 N N . LEU A 1 136 ? -9.811 6.451 -1.567 1.00 91.81 136 LEU A N 1
ATOM 1067 C CA . LEU A 1 136 ? -8.607 6.207 -2.351 1.00 91.81 136 LEU A CA 1
ATOM 1068 C C . LEU A 1 136 ? -8.716 4.814 -2.979 1.00 91.81 136 LEU A C 1
ATOM 1070 O O . LEU A 1 136 ? -8.664 3.799 -2.285 1.00 91.81 136 LEU A O 1
ATOM 1074 N N . GLU A 1 137 ? -8.885 4.760 -4.297 1.00 92.62 137 GLU A N 1
ATOM 1075 C CA . GLU A 1 137 ? -9.115 3.514 -5.032 1.00 92.62 137 GLU A CA 1
ATOM 1076 C C . GLU A 1 137 ? -8.253 3.421 -6.300 1.00 92.62 137 GLU A C 1
ATOM 1078 O O . GLU A 1 137 ? -7.585 4.376 -6.712 1.00 92.62 137 GLU A O 1
ATOM 1083 N N . GLY A 1 138 ? -8.249 2.229 -6.905 1.00 90.25 138 GLY A N 1
ATOM 1084 C CA . GLY A 1 138 ? -7.590 1.953 -8.180 1.00 90.25 138 GLY A CA 1
ATOM 1085 C C . GLY A 1 138 ? -6.108 2.332 -8.197 1.00 90.25 138 GLY A C 1
ATOM 1086 O O . GLY A 1 138 ? -5.364 2.072 -7.249 1.00 90.25 138 GLY A O 1
ATOM 1087 N N . LYS A 1 139 ? -5.690 2.981 -9.288 1.00 86.94 139 LYS A N 1
ATOM 1088 C CA . LYS A 1 139 ? -4.295 3.365 -9.542 1.00 86.94 139 LYS A CA 1
ATOM 1089 C C . LYS A 1 139 ? -3.717 4.285 -8.464 1.00 86.94 139 LYS A C 1
ATOM 1091 O O . LYS A 1 139 ? -2.540 4.160 -8.141 1.00 86.94 139 LYS A O 1
ATOM 1096 N N . ALA A 1 140 ? -4.522 5.184 -7.894 1.00 89.69 140 ALA A N 1
ATOM 1097 C CA . ALA A 1 140 ? -4.052 6.121 -6.875 1.00 89.69 140 ALA A CA 1
ATOM 1098 C C . ALA A 1 140 ? -3.691 5.399 -5.565 1.00 89.69 140 ALA A C 1
ATOM 1100 O O . ALA A 1 140 ? -2.634 5.659 -4.988 1.00 89.69 140 ALA A O 1
ATOM 1101 N N . LEU A 1 141 ? -4.525 4.443 -5.136 1.00 93.00 141 LEU A N 1
ATOM 1102 C CA . LEU A 1 141 ? -4.220 3.580 -3.991 1.00 93.00 141 LEU A CA 1
ATOM 1103 C C . LEU A 1 141 ? -2.985 2.720 -4.260 1.00 93.00 141 LEU A C 1
ATOM 1105 O O . LEU A 1 141 ? -2.095 2.628 -3.420 1.00 93.00 141 LEU A O 1
ATOM 1109 N N . GLU A 1 142 ? -2.914 2.103 -5.434 1.00 92.00 142 GLU A N 1
ATOM 1110 C CA . GLU A 1 142 ? -1.813 1.208 -5.777 1.00 92.00 142 GLU A CA 1
ATOM 1111 C C . GLU A 1 142 ? -0.461 1.934 -5.801 1.00 92.00 142 GLU A C 1
ATOM 1113 O O . GLU A 1 142 ? 0.497 1.489 -5.171 1.00 92.00 142 GLU A O 1
ATOM 1118 N N . GLN A 1 143 ? -0.402 3.103 -6.448 1.00 90.25 143 GLN A N 1
ATOM 1119 C CA . GLN A 1 143 ? 0.780 3.969 -6.445 1.00 90.25 143 GLN A CA 1
ATOM 1120 C C . GLN A 1 143 ? 1.172 4.385 -5.027 1.00 90.25 143 GLN A C 1
ATOM 1122 O O . GLN A 1 143 ? 2.360 4.494 -4.715 1.00 90.25 143 GLN A O 1
ATOM 1127 N N . LYS A 1 144 ? 0.186 4.607 -4.150 1.00 92.31 144 LYS A N 1
ATOM 1128 C CA . LYS A 1 144 ? 0.447 4.945 -2.754 1.00 92.31 144 LYS A CA 1
ATOM 1129 C C . LYS A 1 144 ? 1.107 3.789 -2.007 1.00 92.31 144 LYS A C 1
ATOM 1131 O O . LYS A 1 144 ? 2.086 4.015 -1.296 1.00 92.31 144 LYS A O 1
ATOM 1136 N N . LEU A 1 145 ? 0.607 2.570 -2.185 1.00 94.38 145 LEU A N 1
ATOM 1137 C CA . LEU A 1 145 ? 1.162 1.372 -1.557 1.00 94.38 145 LEU A CA 1
ATOM 1138 C C . LEU A 1 145 ? 2.577 1.069 -2.071 1.00 94.38 145 LEU A C 1
ATOM 1140 O O . LEU A 1 145 ? 3.478 0.856 -1.258 1.00 94.38 145 LEU A O 1
ATOM 1144 N N . ASP A 1 146 ? 2.810 1.152 -3.384 1.00 92.62 146 ASP A N 1
ATOM 1145 C CA . ASP A 1 146 ? 4.149 1.015 -3.978 1.00 92.62 146 ASP A CA 1
ATOM 1146 C C . ASP A 1 146 ? 5.125 2.063 -3.433 1.00 92.62 146 ASP A C 1
ATOM 1148 O O . ASP A 1 146 ? 6.262 1.746 -3.074 1.00 92.62 146 ASP A O 1
ATOM 1152 N N . TYR A 1 147 ? 4.681 3.319 -3.330 1.00 91.56 147 TYR A N 1
ATOM 1153 C CA . TYR A 1 147 ? 5.487 4.395 -2.764 1.00 91.56 147 TYR A CA 1
ATOM 1154 C C . TYR A 1 147 ? 5.900 4.099 -1.321 1.00 91.56 147 TYR A C 1
ATOM 1156 O O . TYR A 1 147 ? 7.067 4.290 -0.978 1.00 91.56 147 TYR A O 1
ATOM 1164 N N . LEU A 1 148 ? 4.976 3.626 -0.481 1.00 92.81 148 LEU A N 1
ATOM 1165 C CA . LEU A 1 148 ? 5.257 3.308 0.921 1.00 92.81 148 LEU A CA 1
ATOM 1166 C C . LEU A 1 148 ? 6.214 2.117 1.047 1.00 92.81 148 LEU A C 1
ATOM 1168 O O . LEU A 1 148 ? 7.181 2.196 1.810 1.00 92.81 148 LEU A O 1
ATOM 1172 N N . ASN A 1 149 ? 6.012 1.072 0.240 1.00 92.94 149 ASN A N 1
ATOM 1173 C CA . ASN A 1 149 ? 6.919 -0.076 0.152 1.00 92.94 149 ASN A CA 1
ATOM 1174 C C . ASN A 1 149 ? 8.339 0.339 -0.232 1.00 92.94 149 ASN A C 1
ATOM 1176 O O . ASN A 1 149 ? 9.320 -0.027 0.421 1.00 92.94 149 ASN A O 1
ATOM 1180 N N . CYS A 1 150 ? 8.446 1.189 -1.245 1.00 91.44 150 CYS A N 1
ATOM 1181 C CA . CYS A 1 150 ? 9.714 1.755 -1.656 1.00 91.44 150 CYS A CA 1
ATOM 1182 C C . CYS A 1 150 ? 10.327 2.588 -0.530 1.00 91.44 150 CYS A C 1
ATOM 1184 O O . CYS A 1 150 ? 11.441 2.310 -0.072 1.00 91.44 150 CYS A O 1
ATOM 1186 N N . LYS A 1 151 ? 9.609 3.596 -0.037 1.00 90.62 151 LYS A N 1
ATOM 1187 C CA . LYS A 1 151 ? 10.133 4.570 0.924 1.00 90.62 151 LYS A CA 1
ATOM 1188 C C . LYS A 1 151 ? 10.651 3.904 2.195 1.00 90.62 151 LYS A C 1
ATOM 1190 O O . LYS A 1 151 ? 11.755 4.239 2.621 1.00 90.62 151 LYS A O 1
ATOM 1195 N N . HIS A 1 152 ? 9.897 2.962 2.755 1.00 90.75 152 HIS A N 1
ATOM 1196 C CA . HIS A 1 152 ? 10.173 2.426 4.087 1.00 90.75 152 HIS A CA 1
ATOM 1197 C C . HIS A 1 152 ? 10.851 1.055 4.080 1.00 90.75 152 HIS A C 1
ATOM 1199 O O . HIS A 1 152 ? 11.643 0.788 4.978 1.00 90.75 152 HIS A O 1
ATOM 1205 N N . TYR A 1 153 ? 10.625 0.230 3.054 1.00 90.81 153 TYR A N 1
ATOM 1206 C CA . TYR A 1 153 ? 11.046 -1.180 3.068 1.00 90.81 153 TYR A CA 1
ATOM 1207 C C . TYR A 1 153 ? 12.049 -1.550 1.984 1.00 90.81 153 TYR A C 1
ATOM 1209 O O . TYR A 1 153 ? 12.440 -2.702 1.874 1.00 90.81 153 TYR A O 1
ATOM 1217 N N . LYS A 1 154 ? 12.512 -0.580 1.192 1.00 91.62 154 LYS A N 1
ATOM 1218 C CA . LYS A 1 154 ? 13.467 -0.823 0.098 1.00 91.62 154 LYS A CA 1
ATOM 1219 C C . LYS A 1 154 ? 12.931 -1.720 -1.034 1.00 91.62 154 LYS A C 1
ATOM 1221 O O . LYS A 1 154 ? 13.686 -2.116 -1.913 1.00 91.62 154 LYS A O 1
ATOM 1226 N N . LEU A 1 155 ? 11.618 -1.942 -1.067 1.00 92.25 155 LEU A N 1
ATOM 1227 C CA . LEU A 1 155 ? 10.935 -2.807 -2.025 1.00 92.25 155 LEU A CA 1
ATOM 1228 C C . LEU A 1 155 ? 10.462 -2.005 -3.240 1.00 92.25 155 LEU A C 1
ATOM 1230 O O . LEU A 1 155 ? 9.804 -0.977 -3.088 1.00 92.25 155 LEU A O 1
ATOM 1234 N N . VAL A 1 156 ? 10.791 -2.455 -4.445 1.00 92.44 156 VAL A N 1
ATOM 1235 C CA . VAL A 1 156 ? 10.543 -1.721 -5.690 1.00 92.44 156 VAL A CA 1
ATOM 1236 C C . VAL A 1 156 ? 9.657 -2.521 -6.630 1.00 92.44 156 VAL A C 1
ATOM 1238 O O . VAL A 1 156 ? 9.956 -3.669 -6.951 1.00 92.44 156 VAL A O 1
ATOM 1241 N N . THR A 1 157 ? 8.597 -1.889 -7.121 1.00 91.56 157 THR A N 1
ATOM 1242 C CA . THR A 1 157 ? 7.772 -2.438 -8.197 1.00 91.56 157 THR A CA 1
ATOM 1243 C C . THR A 1 157 ? 8.293 -1.931 -9.544 1.00 91.56 157 THR A C 1
ATOM 1245 O O . THR A 1 157 ? 8.377 -0.721 -9.760 1.00 91.56 157 THR A O 1
ATOM 1248 N N . ILE A 1 158 ? 8.669 -2.838 -10.449 1.00 92.25 158 ILE A N 1
ATOM 1249 C CA . ILE A 1 158 ? 9.105 -2.487 -11.811 1.00 92.25 158 ILE A CA 1
ATOM 1250 C C . ILE A 1 158 ? 7.871 -2.342 -12.703 1.00 92.25 158 ILE A C 1
ATOM 1252 O O . ILE A 1 158 ? 7.021 -3.223 -12.695 1.00 92.25 158 ILE A O 1
ATOM 1256 N N . ASP A 1 159 ? 7.788 -1.274 -13.499 1.00 91.06 159 ASP A N 1
ATOM 1257 C CA . ASP A 1 159 ? 6.740 -1.088 -14.503 1.00 91.06 159 ASP A CA 1
ATOM 1258 C C . ASP A 1 159 ? 7.344 -1.275 -15.902 1.00 91.06 159 ASP A C 1
ATOM 1260 O O . ASP A 1 159 ? 8.063 -0.418 -16.419 1.00 91.06 159 ASP A O 1
ATOM 1264 N N . LEU A 1 160 ? 7.063 -2.433 -16.499 1.00 92.94 160 LEU A N 1
ATOM 1265 C CA . LEU A 1 160 ? 7.512 -2.824 -17.834 1.00 92.94 160 LEU A CA 1
ATOM 1266 C C . LEU A 1 160 ? 6.600 -2.296 -18.947 1.00 92.94 160 LEU A C 1
ATOM 1268 O O . LEU A 1 160 ? 6.793 -2.654 -20.110 1.00 92.94 160 LEU A O 1
ATOM 1272 N N . THR A 1 161 ? 5.606 -1.463 -18.631 1.00 91.69 161 THR A N 1
ATOM 1273 C CA . THR A 1 161 ? 4.757 -0.832 -19.647 1.00 91.69 161 THR A CA 1
ATOM 1274 C C . THR A 1 161 ? 5.635 -0.065 -20.639 1.00 91.69 161 THR A C 1
ATOM 1276 O O . THR A 1 161 ? 6.528 0.693 -20.251 1.00 91.69 161 THR A O 1
ATOM 1279 N N . GLU A 1 162 ? 5.399 -0.250 -21.939 1.00 92.31 162 GLU A N 1
ATOM 1280 C CA . GLU A 1 162 ? 6.264 0.307 -22.987 1.00 92.31 162 GLU A CA 1
ATOM 1281 C C . GLU A 1 162 ? 6.359 1.837 -22.897 1.00 92.31 162 GLU A C 1
ATOM 1283 O O . GLU A 1 162 ? 7.451 2.402 -22.948 1.00 92.31 162 GLU A O 1
ATOM 1288 N N . SER A 1 163 ? 5.222 2.515 -22.706 1.00 91.50 163 SER A N 1
ATOM 1289 C CA . SER A 1 163 ? 5.173 3.973 -22.557 1.00 91.50 163 SER A CA 1
ATOM 1290 C C . SER A 1 163 ? 5.950 4.455 -21.328 1.00 91.50 163 SER A C 1
ATOM 1292 O O . SER A 1 163 ? 6.638 5.475 -21.402 1.00 91.50 163 SER A O 1
ATOM 1294 N N . HIS A 1 164 ? 5.909 3.701 -20.225 1.00 90.50 164 HIS A N 1
ATOM 1295 C CA . HIS A 1 164 ? 6.688 3.975 -19.018 1.00 90.50 164 HIS A CA 1
ATOM 1296 C C . HIS A 1 164 ? 8.189 3.831 -19.295 1.00 90.50 164 HIS A C 1
ATOM 1298 O O . HIS A 1 164 ? 8.966 4.755 -19.054 1.00 90.50 164 HIS A O 1
ATOM 1304 N N . SER A 1 165 ? 8.584 2.713 -19.906 1.00 93.31 165 SER A N 1
ATOM 1305 C CA . SER A 1 165 ? 9.976 2.438 -20.270 1.00 93.31 165 SER A CA 1
ATOM 1306 C C . SER A 1 165 ? 10.539 3.509 -21.213 1.00 93.31 165 SER A C 1
ATOM 1308 O O . SER A 1 165 ? 11.617 4.045 -20.963 1.00 93.31 165 SER A O 1
ATOM 1310 N N . LYS A 1 166 ? 9.774 3.908 -22.238 1.00 93.12 166 LYS A N 1
ATOM 1311 C CA . LYS A 1 166 ? 10.117 5.002 -23.165 1.00 93.12 166 LYS A CA 1
ATOM 1312 C C . LYS A 1 166 ? 10.316 6.335 -22.457 1.00 93.12 166 LYS A C 1
ATOM 1314 O O . LYS A 1 166 ? 11.288 7.035 -22.735 1.00 93.12 166 LYS A O 1
ATOM 1319 N N . THR A 1 167 ? 9.413 6.670 -21.538 1.00 91.25 167 THR A N 1
ATOM 1320 C CA . THR A 1 167 ? 9.453 7.935 -20.790 1.00 91.25 167 THR A CA 1
ATOM 1321 C C . THR A 1 167 ? 10.755 8.064 -20.002 1.00 91.25 167 THR A C 1
ATOM 1323 O O . THR A 1 167 ? 11.424 9.096 -20.070 1.00 91.25 167 THR A O 1
ATOM 1326 N N . TYR A 1 168 ? 11.163 6.998 -19.313 1.00 90.94 168 TYR A N 1
ATOM 1327 C CA . TYR A 1 168 ? 12.315 7.031 -18.411 1.00 90.94 168 TYR A CA 1
ATOM 1328 C C . TYR A 1 168 ? 13.633 6.555 -19.037 1.00 90.94 168 TYR A C 1
ATOM 1330 O O . TYR A 1 168 ? 14.689 6.734 -18.429 1.00 90.94 168 TYR A O 1
ATOM 1338 N N . ALA A 1 169 ? 13.621 6.028 -20.265 1.00 91.56 169 ALA A N 1
ATOM 1339 C CA . ALA A 1 169 ? 14.844 5.681 -20.991 1.00 91.56 169 ALA A CA 1
ATOM 1340 C C . ALA A 1 169 ? 15.771 6.892 -21.203 1.00 91.56 169 ALA A C 1
ATOM 1342 O O . ALA A 1 169 ? 16.987 6.732 -21.238 1.00 91.56 169 ALA A O 1
ATOM 1343 N N . SER A 1 170 ? 15.212 8.104 -21.305 1.00 87.44 170 SER A N 1
ATOM 1344 C CA . SER A 1 170 ? 15.990 9.342 -21.456 1.00 87.44 170 SER A CA 1
ATOM 1345 C C . SER A 1 170 ? 16.593 9.841 -20.137 1.00 87.44 170 SER A C 1
ATOM 1347 O O . SER A 1 170 ? 17.731 10.302 -20.116 1.00 87.44 170 SER A O 1
ATOM 1349 N N . SER A 1 171 ? 15.864 9.717 -19.020 1.00 87.19 171 SER A N 1
ATOM 1350 C CA . SER A 1 171 ? 16.355 10.092 -17.685 1.00 87.19 171 SER A CA 1
ATOM 1351 C C . SER A 1 171 ? 17.234 9.017 -17.041 1.00 87.19 171 SER A C 1
ATOM 1353 O O . SER A 1 171 ? 17.825 9.256 -15.984 1.00 87.19 171 SER A O 1
ATOM 1355 N N . GLY A 1 172 ? 17.254 7.814 -17.618 1.00 89.75 172 GLY A N 1
ATOM 1356 C CA . GLY A 1 172 ? 18.039 6.651 -17.204 1.00 89.75 172 GLY A CA 1
ATOM 1357 C C . GLY A 1 172 ? 17.630 6.037 -15.866 1.00 89.75 172 GLY A C 1
ATOM 1358 O O . GLY A 1 172 ? 18.193 5.034 -15.450 1.00 89.75 172 GLY A O 1
ATOM 1359 N N . THR A 1 173 ? 16.684 6.638 -15.146 1.00 90.00 173 THR A N 1
ATOM 1360 C CA . THR A 1 173 ? 16.334 6.250 -13.778 1.00 90.00 173 THR A CA 1
ATOM 1361 C C . THR A 1 173 ? 14.919 6.676 -13.408 1.00 90.00 173 THR A C 1
ATOM 1363 O O . THR A 1 173 ? 14.495 7.795 -13.739 1.00 90.00 173 THR A O 1
ATOM 1366 N N . TYR A 1 174 ? 14.237 5.835 -12.631 1.00 86.88 174 TYR A N 1
ATOM 1367 C CA . TYR A 1 174 ? 12.946 6.131 -12.014 1.00 86.88 174 TYR A CA 1
ATOM 1368 C C . TYR A 1 174 ? 12.812 5.488 -10.625 1.00 86.88 174 TYR A C 1
ATOM 1370 O O . TYR A 1 174 ? 13.694 4.773 -10.134 1.00 86.88 174 TYR A O 1
ATOM 1378 N N . CYS A 1 175 ? 11.728 5.836 -9.937 1.00 78.56 175 CYS A N 1
ATOM 1379 C CA . CYS A 1 175 ? 11.376 5.295 -8.631 1.00 78.56 175 CYS A CA 1
ATOM 1380 C C . CYS A 1 175 ? 9.849 5.178 -8.507 1.00 78.56 175 CYS A C 1
ATOM 1382 O O . CYS A 1 175 ? 9.126 5.537 -9.432 1.00 78.56 175 CYS A O 1
ATOM 1384 N N . CYS A 1 176 ? 9.357 4.714 -7.357 1.00 69.56 176 CYS A N 1
ATOM 1385 C CA . CYS A 1 176 ? 7.943 4.361 -7.158 1.00 69.56 176 CYS A CA 1
ATOM 1386 C C . CYS A 1 176 ? 6.967 5.563 -7.103 1.00 69.56 176 CYS A C 1
ATOM 1388 O O . CYS A 1 176 ? 5.765 5.371 -6.980 1.00 69.56 176 CYS A O 1
ATOM 1390 N N . SER A 1 177 ? 7.459 6.799 -7.209 1.00 62.94 177 SER A N 1
ATOM 1391 C CA . SER A 1 177 ? 6.758 7.997 -7.708 1.00 62.94 177 SER A CA 1
ATOM 1392 C C . SER A 1 177 ? 7.764 9.155 -7.783 1.00 62.94 177 SER A C 1
ATOM 1394 O O . SER A 1 177 ? 8.848 9.078 -7.197 1.00 62.94 177 SER A O 1
ATOM 1396 N N . ASP A 1 178 ? 7.425 10.254 -8.460 1.00 57.41 178 ASP A N 1
ATOM 1397 C CA . ASP A 1 178 ? 8.324 11.409 -8.642 1.00 57.41 178 ASP A CA 1
ATOM 1398 C C . ASP A 1 178 ? 8.626 12.195 -7.340 1.00 57.41 178 ASP A C 1
ATOM 1400 O O . ASP A 1 178 ? 9.367 13.176 -7.363 1.00 57.41 178 ASP A O 1
ATOM 1404 N N . LYS A 1 179 ? 8.076 11.782 -6.185 1.00 60.44 179 LYS A N 1
ATOM 1405 C CA . LYS A 1 179 ? 8.104 12.524 -4.907 1.00 60.44 179 LYS A CA 1
ATOM 1406 C C . LYS A 1 179 ? 8.885 11.818 -3.791 1.00 60.44 179 LYS A C 1
ATOM 1408 O O . LYS A 1 179 ? 8.415 11.694 -2.657 1.00 60.44 179 LYS A O 1
ATOM 1413 N N . HIS A 1 180 ? 10.082 11.322 -4.088 1.00 62.72 180 HIS A N 1
ATOM 1414 C CA . HIS A 1 180 ? 10.989 10.895 -3.022 1.00 62.72 180 HIS A CA 1
ATOM 1415 C C . HIS A 1 180 ? 11.745 12.093 -2.444 1.00 62.72 180 HIS A C 1
ATOM 1417 O O . HIS A 1 180 ? 12.602 12.662 -3.115 1.00 62.72 180 HIS A O 1
ATOM 1423 N N . ASP A 1 181 ? 11.517 12.382 -1.160 1.00 59.62 181 ASP A N 1
ATOM 1424 C CA . ASP A 1 181 ? 12.262 13.394 -0.387 1.00 59.62 181 ASP A CA 1
ATOM 1425 C C . ASP A 1 181 ? 13.781 13.126 -0.367 1.00 59.62 181 ASP A C 1
ATOM 1427 O O . ASP A 1 181 ? 14.584 14.009 -0.088 1.00 59.62 181 ASP A O 1
ATOM 1431 N N . THR A 1 182 ? 14.191 11.887 -0.658 1.00 63.16 182 THR A N 1
ATOM 1432 C CA . THR A 1 182 ? 15.585 11.438 -0.584 1.00 63.16 182 THR A CA 1
ATOM 1433 C C . THR A 1 182 ? 16.333 11.503 -1.915 1.00 63.16 182 THR A C 1
ATOM 1435 O O . THR A 1 182 ? 17.525 11.205 -1.931 1.00 63.16 182 THR A O 1
ATOM 1438 N N . GLY A 1 183 ? 15.666 11.812 -3.038 1.00 64.75 183 GLY A N 1
ATOM 1439 C CA . GLY A 1 183 ? 16.272 11.844 -4.381 1.00 64.75 183 GLY A CA 1
ATOM 1440 C C . GLY A 1 183 ? 16.834 10.503 -4.890 1.00 64.75 183 GLY A C 1
ATOM 1441 O O . GLY A 1 183 ? 17.312 10.419 -6.021 1.00 64.75 183 GLY A O 1
ATOM 1442 N N . LYS A 1 184 ? 16.773 9.433 -4.086 1.00 76.94 184 LYS A N 1
ATOM 1443 C CA . LYS A 1 184 ? 17.319 8.114 -4.418 1.00 76.94 184 LYS A CA 1
ATOM 1444 C C . LYS A 1 184 ? 16.364 7.375 -5.348 1.00 76.94 184 LYS A C 1
ATOM 1446 O O . LYS A 1 184 ? 15.422 6.722 -4.899 1.00 76.94 184 LYS A O 1
ATOM 1451 N N . LYS A 1 185 ? 16.624 7.475 -6.647 1.00 84.62 185 LYS A N 1
ATOM 1452 C CA . LYS A 1 185 ? 16.022 6.601 -7.656 1.00 84.62 185 LYS A CA 1
ATOM 1453 C C . LYS A 1 185 ? 16.663 5.218 -7.569 1.00 84.62 185 LYS A C 1
ATOM 1455 O O . LYS A 1 185 ? 17.862 5.115 -7.320 1.00 84.62 185 LYS A O 1
ATOM 1460 N N . ARG A 1 186 ? 15.857 4.169 -7.713 1.00 89.44 186 ARG A N 1
ATOM 1461 C CA . ARG A 1 186 ? 16.272 2.785 -7.411 1.00 89.44 186 ARG A CA 1
ATOM 1462 C C . ARG A 1 186 ? 16.208 1.844 -8.595 1.00 89.44 186 ARG A C 1
ATOM 1464 O O . ARG A 1 186 ? 16.843 0.795 -8.550 1.00 89.44 186 ARG A O 1
ATOM 1471 N N . VAL A 1 187 ? 15.472 2.234 -9.630 1.00 91.75 187 VAL A N 1
ATOM 1472 C CA . VAL A 1 187 ? 15.489 1.535 -10.905 1.00 91.75 187 VAL A CA 1
ATOM 1473 C C . VAL A 1 187 ? 16.255 2.377 -11.904 1.00 91.75 187 VAL A C 1
ATOM 1475 O O . VAL A 1 187 ? 15.957 3.559 -12.094 1.00 91.75 187 VAL A O 1
ATOM 1478 N N . THR A 1 188 ? 17.239 1.760 -12.538 1.00 93.31 188 THR A N 1
ATOM 1479 C CA . THR A 1 188 ? 17.936 2.290 -13.704 1.00 93.31 188 THR A CA 1
ATOM 1480 C C . THR A 1 188 ? 17.316 1.671 -14.948 1.00 93.31 188 THR A C 1
ATOM 1482 O O . THR A 1 188 ? 17.121 0.460 -14.991 1.00 93.31 188 THR A O 1
ATOM 1485 N N . ILE A 1 189 ? 17.010 2.492 -15.952 1.00 94.62 189 ILE A N 1
ATOM 1486 C CA . ILE A 1 189 ? 16.560 2.023 -17.264 1.00 94.62 189 ILE A CA 1
ATOM 1487 C C . ILE A 1 189 ? 17.633 2.321 -18.294 1.00 94.62 189 ILE A C 1
ATOM 1489 O O . ILE A 1 189 ? 18.138 3.442 -18.368 1.00 94.62 189 ILE A O 1
ATOM 1493 N N . ARG A 1 190 ? 17.908 1.340 -19.149 1.00 95.19 190 ARG A N 1
ATOM 1494 C CA . ARG A 1 190 ? 18.676 1.522 -20.376 1.00 95.19 190 ARG A CA 1
ATOM 1495 C C . ARG A 1 190 ? 17.832 1.103 -21.574 1.00 95.19 190 ARG A C 1
ATOM 1497 O O . ARG A 1 190 ? 17.388 -0.036 -21.644 1.00 95.19 190 ARG A O 1
ATOM 1504 N N . GLY A 1 191 ? 17.617 2.024 -22.510 1.00 95.38 191 GLY A N 1
ATOM 1505 C CA . GLY A 1 191 ? 17.043 1.709 -23.819 1.00 95.38 191 GLY A CA 1
ATOM 1506 C C . GLY A 1 191 ? 18.139 1.366 -24.823 1.00 95.38 191 GLY A C 1
ATOM 1507 O O . GLY A 1 191 ? 19.165 2.046 -24.862 1.00 95.38 191 GLY A O 1
ATOM 1508 N N . ASP A 1 192 ? 17.927 0.336 -25.633 1.00 95.62 192 ASP A N 1
ATOM 1509 C CA . ASP A 1 192 ? 18.844 -0.055 -26.708 1.00 95.62 192 ASP A CA 1
ATOM 1510 C C . ASP A 1 192 ? 18.062 -0.733 -27.855 1.00 95.62 192 ASP A C 1
ATOM 1512 O O . ASP A 1 192 ? 16.826 -0.809 -27.822 1.00 95.62 192 ASP A O 1
ATOM 1516 N N . LYS A 1 193 ? 18.754 -1.159 -28.917 1.00 96.88 193 LYS A N 1
ATOM 1517 C CA . LYS A 1 193 ? 18.135 -1.731 -30.121 1.00 96.88 193 LYS A CA 1
ATOM 1518 C C . LYS A 1 193 ? 18.847 -2.989 -30.599 1.00 96.88 193 LYS A C 1
ATOM 1520 O O . LYS A 1 193 ? 20.067 -3.023 -30.742 1.00 96.88 193 LYS A O 1
ATOM 1525 N N . VAL A 1 194 ? 18.068 -4.008 -30.946 1.00 96.75 194 VAL A N 1
ATOM 1526 C CA . VAL A 1 194 ? 18.556 -5.191 -31.660 1.00 96.75 194 VAL A CA 1
ATOM 1527 C C . VAL A 1 194 ? 18.472 -4.925 -33.159 1.00 96.75 194 VAL A C 1
ATOM 1529 O O . VAL A 1 194 ? 17.382 -4.726 -33.701 1.00 96.75 194 VAL A O 1
ATOM 1532 N N . ARG A 1 195 ? 19.629 -4.936 -33.831 1.00 96.75 195 ARG A N 1
ATOM 1533 C CA . ARG A 1 195 ? 19.707 -4.731 -35.282 1.00 96.75 195 ARG A CA 1
ATOM 1534 C C . ARG A 1 195 ? 19.109 -5.902 -36.047 1.00 96.75 195 ARG A C 1
ATOM 1536 O O . ARG A 1 195 ? 19.474 -7.051 -35.797 1.00 96.75 195 ARG A O 1
ATOM 1543 N N . VAL A 1 196 ? 18.259 -5.604 -37.027 1.00 96.19 196 VAL A N 1
ATOM 1544 C CA . VAL A 1 196 ? 17.664 -6.622 -37.905 1.00 96.19 196 VAL A CA 1
ATOM 1545 C C . VAL A 1 196 ? 18.330 -6.562 -39.277 1.00 96.19 196 VAL A C 1
ATOM 1547 O O . VAL A 1 196 ? 18.217 -5.576 -39.993 1.00 96.19 196 VAL A O 1
ATOM 1550 N N . SER A 1 197 ? 19.023 -7.632 -39.674 1.00 95.75 197 SER A N 1
ATOM 1551 C CA . SER A 1 197 ? 19.812 -7.671 -40.921 1.00 95.75 197 SER A CA 1
ATOM 1552 C C . SER A 1 197 ? 18.989 -7.827 -42.208 1.00 95.75 197 SER A C 1
ATOM 1554 O O . SER A 1 197 ? 19.561 -7.997 -43.282 1.00 95.75 197 SER A O 1
ATOM 1556 N N . LEU A 1 198 ? 17.657 -7.807 -42.125 1.00 95.56 198 LEU A N 1
ATOM 1557 C CA . LEU A 1 198 ? 16.788 -7.955 -43.289 1.00 95.56 198 LEU A CA 1
ATOM 1558 C C . LEU A 1 198 ? 16.637 -6.608 -44.017 1.00 95.56 198 LEU A C 1
ATOM 1560 O O . LEU A 1 198 ? 16.342 -5.603 -43.366 1.00 95.56 198 LEU A O 1
ATOM 1564 N N . PRO A 1 199 ? 16.787 -6.564 -45.354 1.00 95.75 199 PRO A N 1
ATOM 1565 C CA . PRO A 1 199 ? 16.569 -5.342 -46.120 1.00 95.75 199 PRO A CA 1
ATOM 1566 C C . PRO A 1 199 ? 15.182 -4.747 -45.851 1.00 95.75 199 PRO A C 1
ATOM 1568 O O . PRO A 1 199 ? 14.167 -5.424 -45.997 1.00 95.75 199 PRO A O 1
ATOM 1571 N N . GLY A 1 200 ? 15.145 -3.477 -45.444 1.00 94.50 200 GLY A N 1
ATOM 1572 C CA . GLY A 1 200 ? 13.904 -2.760 -45.132 1.00 94.50 200 GLY A CA 1
ATOM 1573 C C . GLY A 1 200 ? 13.278 -3.086 -43.769 1.00 94.50 200 GLY A C 1
ATOM 1574 O O . GLY A 1 200 ? 12.258 -2.487 -43.428 1.00 94.50 200 GLY A O 1
ATOM 1575 N N . ALA A 1 201 ? 13.862 -3.987 -42.973 1.00 95.94 201 ALA A N 1
ATOM 1576 C CA . ALA A 1 201 ? 13.387 -4.243 -41.618 1.00 95.94 201 ALA A CA 1
ATOM 1577 C C . ALA A 1 201 ? 13.812 -3.131 -40.647 1.00 95.94 201 ALA A C 1
ATOM 1579 O O . ALA A 1 201 ? 14.864 -2.512 -40.799 1.00 95.94 201 ALA A O 1
ATOM 1580 N N . LYS A 1 202 ? 12.973 -2.882 -39.636 1.00 96.38 202 LYS A N 1
ATOM 1581 C CA . LYS A 1 202 ? 13.274 -1.955 -38.539 1.00 96.38 202 LYS A CA 1
ATOM 1582 C C . LYS A 1 202 ? 13.990 -2.695 -37.413 1.00 96.38 202 LYS A C 1
ATOM 1584 O O . LYS A 1 202 ? 13.647 -3.839 -37.119 1.00 96.38 202 LYS A O 1
ATOM 1589 N N . ASP A 1 203 ? 14.920 -2.007 -36.759 1.00 96.69 203 ASP A N 1
ATOM 1590 C CA . ASP A 1 203 ? 15.518 -2.477 -35.512 1.00 96.69 203 ASP A CA 1
ATOM 1591 C C . ASP A 1 203 ? 14.451 -2.628 -34.419 1.00 96.69 203 ASP A C 1
ATOM 1593 O O . ASP A 1 203 ? 13.473 -1.873 -34.375 1.00 96.69 203 ASP A O 1
ATOM 1597 N N . ILE A 1 204 ? 14.651 -3.598 -33.529 1.00 95.81 204 ILE A N 1
ATOM 1598 C CA . ILE A 1 204 ? 13.731 -3.891 -32.427 1.00 95.81 204 ILE A CA 1
ATOM 1599 C C . ILE A 1 204 ? 14.230 -3.166 -31.180 1.00 95.81 204 ILE A C 1
ATOM 1601 O O . ILE A 1 204 ? 15.326 -3.444 -30.696 1.00 95.81 204 ILE A O 1
ATOM 1605 N N . GLU A 1 205 ? 13.436 -2.234 -30.661 1.00 95.69 205 GLU A N 1
ATOM 1606 C CA . GLU A 1 205 ? 13.754 -1.514 -29.424 1.00 95.69 205 GLU A CA 1
ATOM 1607 C C . GLU A 1 205 ? 13.520 -2.408 -28.201 1.00 95.69 205 GLU A C 1
ATOM 1609 O O . GLU A 1 205 ? 12.565 -3.187 -28.163 1.00 95.69 205 GLU A O 1
ATOM 1614 N N . TYR A 1 206 ? 14.375 -2.282 -27.189 1.00 95.69 206 TYR A N 1
ATOM 1615 C CA . TYR A 1 206 ? 14.184 -2.925 -25.894 1.00 95.69 206 TYR A CA 1
ATOM 1616 C C . TYR A 1 206 ? 14.637 -2.016 -24.749 1.00 95.69 206 TYR A C 1
ATOM 1618 O O . TYR A 1 206 ? 15.401 -1.069 -24.947 1.00 95.69 206 TYR A O 1
ATOM 1626 N N . TYR A 1 207 ? 14.153 -2.318 -23.543 1.00 96.12 207 TYR A N 1
ATOM 1627 C CA . TYR A 1 207 ? 14.468 -1.573 -22.327 1.00 96.12 207 TYR A CA 1
ATOM 1628 C C . TYR A 1 207 ? 14.881 -2.535 -21.216 1.00 96.12 207 TYR A C 1
ATOM 1630 O O . TYR A 1 207 ? 14.118 -3.418 -20.828 1.00 96.12 207 TYR A O 1
ATOM 1638 N N . GLU A 1 208 ? 16.090 -2.355 -20.701 1.00 96.00 208 GLU A N 1
ATOM 1639 C CA . GLU A 1 208 ? 16.608 -3.072 -19.540 1.00 96.00 208 GLU A CA 1
ATOM 1640 C C . GLU A 1 208 ? 16.300 -2.278 -18.275 1.00 96.00 208 GLU A C 1
ATOM 1642 O O . GLU A 1 208 ? 16.647 -1.101 -18.183 1.00 96.00 208 GLU A O 1
ATOM 1647 N N . HIS A 1 209 ? 15.677 -2.933 -17.297 1.00 94.69 209 HIS A N 1
ATOM 1648 C CA . HIS A 1 209 ? 15.387 -2.372 -15.979 1.00 94.69 209 HIS A CA 1
ATOM 1649 C C . HIS A 1 209 ? 16.286 -3.043 -14.943 1.00 94.69 209 HIS A C 1
ATOM 1651 O O . HIS A 1 209 ? 16.256 -4.263 -14.786 1.00 94.69 209 HIS A O 1
ATOM 1657 N N . PHE A 1 210 ? 17.081 -2.252 -14.231 1.00 94.00 210 PHE A N 1
ATOM 1658 C CA . PHE A 1 210 ? 18.028 -2.721 -13.225 1.00 94.00 210 PHE A CA 1
ATOM 1659 C C . PHE A 1 210 ? 17.680 -2.147 -11.853 1.00 94.00 210 PHE A C 1
ATOM 1661 O O . PHE A 1 210 ? 17.596 -0.929 -11.693 1.00 94.00 210 PHE A O 1
ATOM 1668 N N . ILE A 1 211 ? 17.513 -3.017 -10.856 1.00 93.44 211 ILE A N 1
ATOM 1669 C CA . ILE A 1 211 ? 17.384 -2.615 -9.453 1.00 93.44 211 ILE A CA 1
ATOM 1670 C C . ILE A 1 211 ? 18.784 -2.582 -8.843 1.00 93.44 211 ILE A C 1
ATOM 1672 O O . ILE A 1 211 ? 19.463 -3.605 -8.775 1.00 93.44 211 ILE A O 1
ATOM 1676 N N . GLY A 1 212 ? 19.215 -1.398 -8.411 1.00 86.56 212 GLY A N 1
ATOM 1677 C CA . GLY A 1 212 ? 20.532 -1.192 -7.814 1.00 86.56 212 GLY A CA 1
ATOM 1678 C C . GLY A 1 212 ? 20.516 -1.044 -6.290 1.00 86.56 212 GLY A C 1
ATOM 1679 O O . GLY A 1 212 ? 19.517 -0.653 -5.677 1.00 86.56 212 GLY A O 1
ATOM 1680 N N . GLY A 1 213 ? 21.684 -1.268 -5.684 1.00 87.00 213 GLY A N 1
ATOM 1681 C CA . GLY A 1 213 ? 21.938 -1.017 -4.264 1.00 87.00 213 GLY A CA 1
ATOM 1682 C C . GLY A 1 213 ? 21.280 -2.041 -3.339 1.00 87.00 213 GLY A C 1
ATOM 1683 O O . GLY A 1 213 ? 21.291 -3.231 -3.613 1.00 87.00 213 GLY A O 1
ATOM 1684 N N . GLU A 1 214 ? 20.721 -1.562 -2.229 1.00 89.50 214 GLU A N 1
ATOM 1685 C CA . GLU A 1 214 ? 20.065 -2.382 -1.194 1.00 89.50 214 GLU A CA 1
ATOM 1686 C C . GLU A 1 214 ? 18.560 -2.578 -1.455 1.00 89.50 214 GLU A C 1
ATOM 1688 O O . GLU A 1 214 ? 17.788 -2.769 -0.517 1.00 89.50 214 GLU A O 1
ATOM 1693 N N . SER A 1 215 ? 18.117 -2.397 -2.700 1.00 91.88 215 SER A N 1
ATOM 1694 C CA . SER A 1 215 ? 16.697 -2.476 -3.049 1.00 91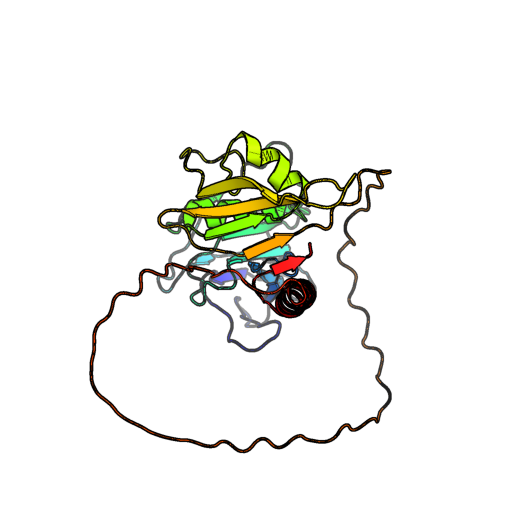.88 215 SER A CA 1
ATOM 1695 C C . SER A 1 215 ? 16.345 -3.873 -3.544 1.00 91.88 215 SER A C 1
ATOM 1697 O O . SER A 1 215 ? 17.138 -4.502 -4.239 1.00 91.88 215 SER A O 1
ATOM 1699 N N . GLU A 1 216 ? 15.134 -4.326 -3.241 1.00 92.81 216 GLU A N 1
ATOM 1700 C CA . GLU A 1 216 ? 14.632 -5.642 -3.640 1.00 92.81 216 GLU A CA 1
ATOM 1701 C C . GLU A 1 216 ? 13.386 -5.509 -4.520 1.00 92.81 216 GLU A C 1
ATOM 1703 O O . GLU A 1 216 ? 12.695 -4.487 -4.506 1.00 92.81 216 GLU A O 1
ATOM 1708 N N . LEU A 1 217 ? 13.092 -6.544 -5.307 1.00 92.62 217 LEU A N 1
ATOM 1709 C CA . LEU A 1 217 ? 11.927 -6.574 -6.186 1.00 92.62 217 LEU A CA 1
ATOM 1710 C C . LEU A 1 217 ? 10.652 -6.882 -5.384 1.00 92.62 217 LEU A C 1
ATOM 1712 O O . LEU A 1 217 ? 10.504 -7.964 -4.825 1.00 92.62 217 LEU A O 1
ATOM 1716 N N . ALA A 1 218 ? 9.702 -5.950 -5.380 1.00 91.81 218 ALA A N 1
ATOM 1717 C CA . ALA A 1 218 ? 8.380 -6.120 -4.776 1.00 91.81 218 ALA A CA 1
ATOM 1718 C C . ALA A 1 218 ? 7.378 -6.799 -5.725 1.00 91.81 218 ALA A C 1
ATOM 1720 O O . ALA A 1 218 ? 6.426 -7.452 -5.285 1.00 91.81 218 ALA A O 1
ATOM 1721 N N . GLY A 1 219 ? 7.562 -6.586 -7.029 1.00 90.69 219 GLY A N 1
ATOM 1722 C CA . GLY A 1 219 ? 6.676 -7.062 -8.081 1.00 90.69 219 GLY A CA 1
ATOM 1723 C C . GLY A 1 219 ? 6.989 -6.435 -9.434 1.00 90.69 219 GLY A C 1
ATOM 1724 O O . GLY A 1 219 ? 7.755 -5.475 -9.534 1.00 90.69 219 GLY A O 1
ATOM 1725 N N . ILE A 1 220 ? 6.379 -6.986 -10.477 1.00 90.81 220 ILE A N 1
ATOM 1726 C CA . ILE A 1 220 ? 6.490 -6.499 -11.848 1.00 90.81 220 ILE A CA 1
ATOM 1727 C C . ILE A 1 220 ? 5.086 -6.195 -12.365 1.00 90.81 220 ILE A C 1
ATOM 1729 O O . ILE A 1 220 ? 4.174 -7.016 -12.258 1.00 90.81 220 ILE A O 1
ATOM 1733 N N . LYS A 1 221 ? 4.936 -5.006 -12.934 1.00 89.06 221 LYS A N 1
ATOM 1734 C CA . LYS A 1 221 ? 3.730 -4.489 -13.565 1.00 89.06 221 LYS A CA 1
ATOM 1735 C C . LYS A 1 221 ? 3.917 -4.433 -15.065 1.00 89.06 221 LYS A C 1
ATOM 1737 O O . LYS A 1 221 ? 4.980 -4.048 -15.549 1.00 89.06 221 LYS A O 1
ATOM 1742 N N . TYR A 1 222 ? 2.872 -4.782 -15.792 1.00 89.31 222 TYR A N 1
ATOM 1743 C CA . TYR A 1 222 ? 2.823 -4.622 -17.230 1.00 89.31 222 TYR A CA 1
ATOM 1744 C C . TYR A 1 222 ? 1.394 -4.297 -17.640 1.00 89.31 222 TYR A C 1
ATOM 1746 O O . TYR A 1 222 ? 0.493 -5.110 -17.442 1.00 89.31 222 TYR A O 1
ATOM 1754 N N . ASN A 1 223 ? 1.199 -3.110 -18.206 1.00 86.06 223 ASN A N 1
ATOM 1755 C CA . ASN A 1 223 ? -0.045 -2.772 -18.877 1.00 86.06 223 ASN A CA 1
ATOM 1756 C C . ASN A 1 223 ? 0.170 -3.015 -20.370 1.00 86.06 223 ASN A C 1
ATOM 1758 O O . ASN A 1 223 ? 1.075 -2.423 -20.974 1.00 86.06 223 ASN A O 1
ATOM 1762 N N . GLU A 1 224 ? -0.660 -3.862 -20.976 1.00 82.44 224 GLU A N 1
ATOM 1763 C CA . GLU A 1 224 ? -0.767 -3.915 -22.432 1.00 82.44 224 GLU A CA 1
ATOM 1764 C C . GLU A 1 224 ? -1.328 -2.564 -22.862 1.00 82.44 224 GLU A C 1
ATOM 1766 O O . GLU A 1 224 ? -2.521 -2.302 -22.725 1.00 82.44 224 GLU A O 1
ATOM 1771 N N . GLY A 1 225 ? -0.441 -1.648 -23.260 1.00 63.69 225 GLY A N 1
ATOM 1772 C CA . GLY A 1 225 ? -0.843 -0.306 -23.639 1.00 63.69 225 GLY A C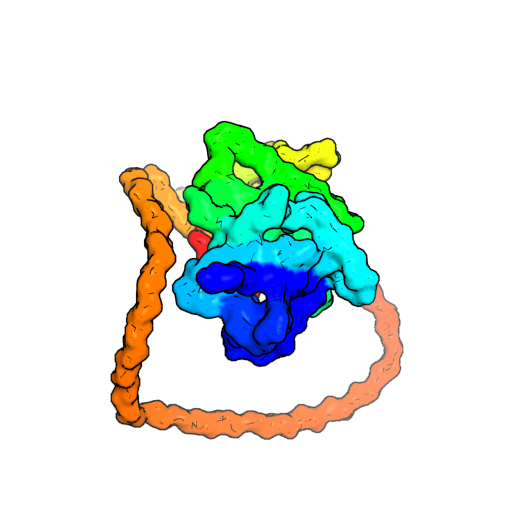A 1
ATOM 1773 C C . GLY A 1 225 ? -1.957 -0.409 -24.668 1.00 63.69 225 GLY A C 1
ATOM 1774 O O . GLY A 1 225 ? -1.736 -0.943 -25.754 1.00 63.69 225 GLY A O 1
ATOM 1775 N N . ALA A 1 226 ? -3.144 0.106 -24.338 1.00 46.22 226 ALA A N 1
ATOM 1776 C CA . ALA A 1 226 ? -4.114 0.445 -25.358 1.00 46.22 226 ALA A CA 1
ATOM 1777 C C . ALA A 1 226 ? -3.362 1.363 -26.320 1.00 46.22 226 ALA A C 1
ATOM 1779 O O . ALA A 1 226 ? -2.982 2.480 -25.950 1.00 46.22 226 ALA A O 1
ATOM 1780 N N . ALA A 1 227 ? -3.049 0.851 -27.514 1.00 45.03 227 ALA A N 1
ATOM 1781 C CA . ALA A 1 227 ? -2.550 1.663 -28.606 1.00 45.03 227 ALA A CA 1
ATOM 1782 C C . ALA A 1 227 ? -3.417 2.920 -28.610 1.00 45.03 227 ALA A C 1
ATOM 1784 O O . ALA A 1 227 ? -4.636 2.797 -28.608 1.00 45.03 227 ALA A O 1
ATOM 1785 N N . SER A 1 228 ? -2.786 4.085 -28.479 1.00 41.22 228 SER A N 1
ATOM 1786 C CA . SER A 1 228 ? -3.380 5.388 -28.168 1.00 41.22 228 SER A CA 1
ATOM 1787 C C . SER A 1 228 ? -4.470 5.811 -29.166 1.00 41.22 228 SER A C 1
ATOM 1789 O O . SER A 1 228 ? -4.282 6.715 -29.981 1.00 41.22 228 SER A O 1
ATOM 1791 N N . GLY A 1 229 ? -5.612 5.143 -29.130 1.00 42.25 229 GLY A N 1
ATOM 1792 C CA . GLY A 1 229 ? -6.662 5.213 -30.120 1.00 42.25 229 GLY A CA 1
ATOM 1793 C C . GLY A 1 229 ? -7.994 5.149 -29.406 1.00 42.25 229 GLY A C 1
ATOM 1794 O O . GLY A 1 229 ? -8.540 4.073 -29.217 1.00 42.25 229 GLY A O 1
ATOM 1795 N N . ARG A 1 230 ? -8.494 6.350 -29.096 1.00 39.47 230 ARG A N 1
ATOM 1796 C CA . ARG A 1 230 ? -9.827 6.678 -28.572 1.00 39.47 230 ARG A CA 1
ATOM 1797 C C . ARG A 1 230 ? -10.066 6.257 -27.126 1.00 39.47 230 ARG A C 1
ATOM 1799 O O . ARG A 1 230 ? -10.122 5.088 -26.784 1.00 39.47 230 ARG A O 1
ATOM 1806 N N . GLY A 1 231 ? -10.168 7.287 -26.290 1.00 48.25 231 GLY A N 1
ATOM 1807 C CA . GLY A 1 231 ? -10.513 7.136 -24.893 1.00 48.25 231 GLY A CA 1
ATOM 1808 C C . GLY A 1 231 ? -11.937 6.650 -24.728 1.00 48.25 231 GLY A C 1
ATOM 1809 O O . GLY A 1 231 ? -12.819 7.106 -25.443 1.00 48.25 231 GLY A O 1
ATOM 1810 N N . ASP A 1 232 ? -12.113 5.818 -23.718 1.00 39.03 232 ASP A N 1
ATOM 1811 C CA . ASP A 1 232 ? -13.325 5.766 -22.932 1.00 39.03 232 ASP A CA 1
ATOM 1812 C C . ASP A 1 232 ? -12.890 5.691 -21.468 1.00 39.03 232 ASP A C 1
ATOM 1814 O O . ASP A 1 232 ? -12.021 4.908 -21.075 1.00 39.03 232 ASP A O 1
ATOM 1818 N N . ASN A 1 233 ? -13.425 6.620 -20.678 1.00 40.47 233 ASN A N 1
ATOM 1819 C CA . ASN A 1 233 ? -13.358 6.574 -19.231 1.00 40.47 233 ASN A CA 1
ATOM 1820 C C . ASN A 1 233 ? -14.265 5.427 -18.789 1.00 40.47 233 ASN A C 1
ATOM 1822 O O . ASN A 1 233 ? -15.444 5.669 -18.538 1.00 40.47 233 ASN A O 1
ATOM 1826 N N . ASP A 1 234 ? -13.748 4.206 -18.705 1.00 37.09 234 ASP A N 1
ATOM 1827 C CA . ASP A 1 234 ? -14.482 3.146 -18.026 1.00 37.09 234 ASP A CA 1
ATOM 1828 C C . ASP A 1 234 ? -14.267 3.294 -16.512 1.00 37.09 234 ASP A C 1
ATOM 1830 O O . ASP A 1 234 ? -13.140 3.148 -16.022 1.00 37.09 234 ASP A O 1
ATOM 1834 N N . PRO A 1 235 ? -15.314 3.636 -15.735 1.00 38.78 235 PRO A N 1
ATOM 1835 C CA . PRO A 1 235 ? -15.225 3.599 -14.289 1.00 38.78 235 PRO A CA 1
ATOM 1836 C C . PRO A 1 235 ? -14.995 2.156 -13.841 1.00 38.78 235 PRO A C 1
ATOM 1838 O O . PRO A 1 235 ? -15.597 1.216 -14.363 1.00 38.78 235 PRO A O 1
ATOM 1841 N N . ALA A 1 236 ? -14.130 1.995 -12.839 1.00 36.53 236 ALA A N 1
ATOM 1842 C CA . ALA A 1 236 ? -13.920 0.722 -12.169 1.00 36.53 236 ALA A CA 1
ATOM 1843 C C . ALA A 1 236 ? -15.276 0.077 -11.814 1.00 36.53 236 ALA A C 1
ATOM 1845 O O . ALA A 1 236 ? -16.185 0.790 -11.370 1.00 36.53 236 ALA A O 1
ATOM 1846 N N . PRO A 1 237 ? -15.438 -1.249 -11.977 1.00 36.25 237 PRO A N 1
ATOM 1847 C CA . PRO A 1 237 ? -16.643 -1.916 -11.519 1.00 36.25 237 PRO A CA 1
ATOM 1848 C C . PRO A 1 237 ? -16.772 -1.672 -10.014 1.00 36.25 237 PRO A C 1
ATOM 1850 O O . PRO A 1 237 ? -15.911 -2.071 -9.228 1.00 36.25 237 PRO A O 1
ATOM 1853 N N . GLY A 1 238 ? -17.837 -0.967 -9.626 1.00 38.28 238 GLY A N 1
ATOM 1854 C CA . GLY A 1 238 ? -18.177 -0.760 -8.224 1.00 38.28 238 GLY A CA 1
ATOM 1855 C C . GLY A 1 238 ? -18.298 -2.102 -7.491 1.00 38.28 238 GLY A C 1
ATOM 1856 O O . GLY A 1 238 ? -18.495 -3.138 -8.134 1.00 38.28 238 GLY A O 1
ATOM 1857 N N . PRO A 1 239 ? -18.180 -2.113 -6.153 1.00 41.91 239 PRO A N 1
ATOM 1858 C CA . PRO A 1 239 ? -18.230 -3.338 -5.366 1.00 41.91 239 PRO A CA 1
ATOM 1859 C C . PRO A 1 239 ? -19.601 -4.000 -5.545 1.00 41.91 239 PRO A C 1
ATOM 1861 O O . PRO A 1 239 ? -20.597 -3.587 -4.954 1.00 41.91 239 PRO A O 1
ATOM 1864 N N . GLY A 1 240 ? -19.644 -4.999 -6.424 1.00 38.16 240 GLY A N 1
ATOM 1865 C CA . GLY A 1 240 ? -20.832 -5.776 -6.718 1.00 38.16 240 GLY A CA 1
ATOM 1866 C C . GLY A 1 240 ? -21.226 -6.628 -5.519 1.00 38.16 240 GLY A C 1
ATOM 1867 O O . GLY A 1 240 ? -20.411 -7.356 -4.957 1.00 38.16 240 GLY A O 1
ATOM 1868 N N . GLU A 1 241 ? -22.501 -6.517 -5.166 1.00 38.47 241 GLU A N 1
ATOM 1869 C CA . GLU A 1 241 ? -23.274 -7.417 -4.313 1.00 38.47 241 GLU A CA 1
ATOM 1870 C C . GLU A 1 241 ? -22.901 -8.904 -4.522 1.00 38.47 241 GLU A C 1
ATOM 1872 O O . GLU A 1 241 ? -22.687 -9.332 -5.665 1.00 38.47 241 GLU A O 1
ATOM 1877 N N . PRO A 1 242 ? -22.843 -9.724 -3.455 1.00 38.31 242 PRO A N 1
ATOM 1878 C CA . PRO A 1 242 ? -22.492 -11.134 -3.566 1.00 38.31 242 PRO A CA 1
ATOM 1879 C C . PRO A 1 242 ? -23.556 -11.887 -4.373 1.00 38.31 242 PRO A C 1
ATOM 1881 O O . PRO A 1 242 ? -24.664 -12.137 -3.898 1.00 38.31 242 PRO A O 1
ATOM 1884 N N . LYS A 1 243 ? -23.210 -12.279 -5.603 1.00 36.94 243 LYS A N 1
ATOM 1885 C CA . LYS A 1 243 ? -24.034 -13.193 -6.398 1.00 36.94 243 LYS A CA 1
ATOM 1886 C C . LYS A 1 243 ? -24.016 -14.578 -5.752 1.00 36.94 243 LYS A C 1
ATOM 1888 O O . LYS A 1 243 ? -22.960 -15.138 -5.463 1.00 36.94 243 LYS A O 1
ATOM 1893 N N . THR A 1 244 ? -25.211 -15.109 -5.527 1.00 40.59 244 THR A N 1
ATOM 1894 C CA . THR A 1 244 ? -25.487 -16.456 -5.024 1.00 40.59 244 THR A CA 1
ATOM 1895 C C . THR A 1 244 ? -24.808 -17.540 -5.877 1.00 40.59 244 THR A C 1
ATOM 1897 O O . THR A 1 244 ? -24.676 -17.370 -7.093 1.00 40.59 244 THR A O 1
ATOM 1900 N N . PRO A 1 245 ? -24.378 -18.674 -5.286 1.00 40.16 245 PRO A N 1
ATOM 1901 C CA . PRO A 1 245 ? -23.653 -19.701 -6.023 1.00 40.16 245 PRO A CA 1
ATOM 1902 C C . PRO A 1 245 ? -24.591 -20.449 -6.975 1.00 40.16 245 PRO A C 1
ATOM 1904 O O . PRO A 1 245 ? -25.543 -21.099 -6.541 1.00 40.16 245 PRO A O 1
ATOM 1907 N N . HIS A 1 246 ? -24.288 -20.406 -8.272 1.00 38.25 246 HIS A N 1
ATOM 1908 C CA . HIS A 1 246 ? -24.879 -21.322 -9.240 1.00 38.25 246 HIS A CA 1
ATOM 1909 C C . HIS A 1 246 ? -24.332 -22.736 -9.024 1.00 38.25 246 HIS A C 1
ATOM 1911 O O . HIS A 1 246 ? -23.124 -22.978 -9.028 1.00 38.25 246 HIS A O 1
ATOM 1917 N N . THR A 1 247 ? -25.253 -23.673 -8.833 1.00 39.66 247 THR A N 1
ATOM 1918 C CA . THR A 1 247 ? -25.010 -25.105 -8.682 1.00 39.66 247 THR A CA 1
ATOM 1919 C C . THR A 1 247 ? -24.348 -25.666 -9.944 1.00 39.66 247 THR A C 1
ATOM 1921 O O . THR A 1 247 ? -24.890 -25.554 -11.043 1.00 39.66 247 THR A O 1
ATOM 1924 N N . LYS A 1 248 ? -23.168 -26.272 -9.788 1.00 44.00 248 LYS A N 1
ATOM 1925 C CA . LYS A 1 248 ? -22.448 -26.969 -10.861 1.00 44.00 248 LYS A CA 1
ATOM 1926 C C . LYS A 1 248 ? -23.083 -28.353 -11.099 1.00 44.00 248 LYS A C 1
ATOM 1928 O O . LYS A 1 248 ? -23.329 -29.050 -10.113 1.00 44.00 248 LYS A O 1
ATOM 1933 N N . PRO A 1 249 ? -23.325 -28.784 -12.350 1.00 44.03 249 PRO A N 1
ATOM 1934 C CA . PRO A 1 249 ? -23.751 -30.152 -12.628 1.00 44.03 249 PRO A CA 1
ATOM 1935 C C . PRO A 1 249 ? -22.574 -31.139 -12.490 1.00 44.03 249 PRO A C 1
ATOM 1937 O O . PRO A 1 249 ? -21.414 -30.747 -12.664 1.00 44.03 249 PRO A O 1
ATOM 1940 N N . PRO A 1 250 ? -22.846 -32.409 -12.140 1.00 45.75 250 PRO A N 1
ATOM 1941 C CA . PRO A 1 250 ? -21.816 -33.373 -11.787 1.00 45.75 250 PRO A CA 1
ATOM 1942 C C . PRO A 1 250 ? -21.245 -34.081 -13.019 1.00 45.75 250 PRO A C 1
ATOM 1944 O O . PRO A 1 250 ? -21.980 -34.472 -13.919 1.00 45.75 250 PRO A O 1
ATOM 1947 N N . GLY A 1 251 ? -19.940 -34.351 -12.964 1.00 38.84 251 GLY A N 1
ATOM 1948 C CA . GLY A 1 251 ? -19.340 -35.489 -13.654 1.00 38.84 251 GLY A CA 1
ATOM 1949 C C . GLY A 1 251 ? -18.512 -35.157 -14.888 1.00 38.84 251 GLY A C 1
ATOM 1950 O O . GLY A 1 251 ? -19.012 -35.212 -16.000 1.00 38.84 251 GLY A O 1
ATOM 1951 N N . GLU A 1 252 ? -17.209 -34.964 -14.686 1.00 34.78 252 GLU A N 1
ATOM 1952 C CA . GLU A 1 252 ? -16.216 -35.502 -15.618 1.00 34.78 252 GLU A CA 1
ATOM 1953 C C . GLU A 1 252 ? -14.912 -35.764 -14.851 1.00 34.78 252 GLU A C 1
ATOM 1955 O O . GLU A 1 252 ? -14.259 -34.852 -14.343 1.00 34.78 252 GLU A O 1
ATOM 1960 N N . SER A 1 253 ? -14.597 -37.044 -14.656 1.00 47.12 253 SER A N 1
ATOM 1961 C CA . SER A 1 253 ? -13.409 -37.513 -13.946 1.00 47.12 253 SER A CA 1
ATOM 1962 C C . SER A 1 253 ? -12.245 -37.663 -14.922 1.00 47.12 253 SER A C 1
ATOM 1964 O O . SER A 1 253 ? -12.305 -38.512 -15.809 1.00 47.12 253 SER A O 1
ATOM 1966 N N . TYR A 1 254 ? -11.170 -36.903 -14.714 1.00 35.09 254 TYR A N 1
ATOM 1967 C CA . TYR A 1 254 ? -9.886 -37.131 -15.382 1.00 35.09 254 TYR A CA 1
ATOM 1968 C C . TYR A 1 254 ? -8.921 -37.913 -14.472 1.00 35.09 254 TYR A C 1
ATOM 1970 O O . TYR A 1 254 ? -8.981 -37.774 -13.246 1.00 35.09 254 TYR A O 1
ATOM 1978 N N . PRO A 1 255 ? -8.062 -38.775 -15.049 1.00 37.94 255 PRO A N 1
ATOM 1979 C CA . PRO A 1 255 ? -7.338 -39.800 -14.312 1.00 37.94 255 PRO A CA 1
ATOM 1980 C C . PRO A 1 255 ? -6.188 -39.250 -13.464 1.00 37.94 255 PRO A C 1
ATOM 1982 O O . PRO A 1 255 ? -5.476 -38.314 -13.821 1.00 37.94 255 PRO A O 1
ATOM 1985 N N . LYS A 1 256 ? -6.009 -39.920 -12.326 1.00 37.62 256 LYS A N 1
ATOM 1986 C CA . LYS A 1 256 ? -4.995 -39.697 -11.299 1.00 37.62 256 LYS A CA 1
ATOM 1987 C C . LYS A 1 256 ? -3.615 -40.103 -11.830 1.00 37.62 256 LYS A C 1
ATOM 1989 O O . LYS A 1 256 ? -3.334 -41.291 -11.966 1.00 37.62 256 LYS A O 1
ATOM 1994 N N . ALA A 1 257 ? -2.751 -39.131 -12.112 1.00 36.38 257 ALA A N 1
ATOM 1995 C CA . ALA A 1 257 ? -1.341 -39.399 -12.372 1.00 36.38 257 ALA A CA 1
ATOM 1996 C C . ALA A 1 257 ? -0.619 -39.641 -11.037 1.00 36.38 257 ALA A C 1
ATOM 1998 O O . ALA A 1 257 ? -0.488 -38.742 -10.208 1.00 36.38 257 ALA A O 1
ATOM 1999 N N . HIS A 1 258 ? -0.189 -40.882 -10.823 1.00 37.44 258 HIS A N 1
ATOM 2000 C CA . HIS A 1 258 ? 0.771 -41.245 -9.789 1.00 37.44 258 HIS A CA 1
ATOM 2001 C C . HIS A 1 258 ? 2.168 -40.775 -10.220 1.00 37.44 258 HIS A C 1
ATOM 2003 O O . HIS A 1 258 ? 2.613 -41.119 -11.312 1.00 37.44 258 HIS A O 1
ATOM 2009 N N . SER A 1 259 ? 2.881 -40.045 -9.362 1.00 39.12 259 SER A N 1
ATOM 2010 C CA . SER A 1 259 ? 4.340 -39.939 -9.460 1.00 39.12 259 SER A CA 1
ATOM 2011 C C . SER A 1 259 ? 4.950 -40.357 -8.130 1.00 39.12 259 SER A C 1
ATOM 2013 O O . SER A 1 259 ? 4.835 -39.648 -7.128 1.00 39.12 259 SER A O 1
ATOM 2015 N N . GLU A 1 260 ? 5.553 -41.543 -8.129 1.00 40.59 260 GLU A N 1
ATOM 2016 C CA . GLU A 1 260 ? 6.382 -42.035 -7.039 1.00 40.59 260 GLU A CA 1
ATOM 2017 C C . GLU A 1 260 ? 7.638 -41.176 -6.888 1.00 40.59 260 GLU A C 1
ATOM 2019 O O . GLU A 1 260 ? 8.255 -40.731 -7.857 1.00 40.59 260 GLU A O 1
ATOM 2024 N N . ALA A 1 261 ? 8.007 -40.963 -5.630 1.00 37.50 261 ALA A N 1
ATOM 2025 C CA . ALA A 1 261 ? 9.243 -40.333 -5.227 1.00 37.50 261 ALA A CA 1
ATOM 2026 C C . ALA A 1 261 ? 10.412 -41.315 -5.381 1.00 37.50 261 ALA A C 1
ATOM 2028 O O . ALA A 1 261 ? 10.403 -42.387 -4.779 1.00 37.50 261 ALA A O 1
ATOM 2029 N N . ALA A 1 262 ? 11.463 -40.908 -6.091 1.00 40.81 262 ALA A N 1
ATOM 2030 C CA . ALA A 1 262 ? 12.779 -41.521 -5.967 1.00 40.81 262 ALA A CA 1
ATOM 2031 C C . ALA A 1 262 ? 13.691 -40.577 -5.172 1.00 40.81 262 ALA A C 1
ATOM 2033 O O . ALA A 1 262 ? 14.084 -39.510 -5.643 1.00 40.81 262 ALA A O 1
ATOM 2034 N N . LYS A 1 263 ? 14.001 -40.980 -3.936 1.00 33.38 263 LYS A N 1
ATOM 2035 C CA . LYS A 1 263 ? 15.109 -40.444 -3.141 1.00 33.38 263 LYS A CA 1
ATOM 2036 C C . LYS A 1 263 ? 16.414 -41.005 -3.700 1.00 33.38 263 LYS A C 1
ATOM 2038 O O . LYS A 1 263 ? 16.544 -42.222 -3.793 1.00 33.38 263 LYS A O 1
ATOM 2043 N N . VAL A 1 264 ? 17.397 -40.149 -3.960 1.00 33.06 264 VAL A N 1
ATOM 2044 C CA . VAL A 1 264 ? 18.805 -40.559 -4.020 1.00 33.06 264 VAL A CA 1
ATOM 2045 C C . VAL A 1 264 ? 19.615 -39.582 -3.177 1.00 33.06 264 VAL A C 1
ATOM 2047 O O . VAL A 1 264 ? 19.667 -38.388 -3.457 1.00 33.06 264 VAL A O 1
ATOM 2050 N N . PHE A 1 265 ? 20.194 -40.122 -2.106 1.00 36.41 265 PHE A N 1
ATOM 2051 C CA . PHE A 1 265 ? 21.269 -39.517 -1.331 1.00 36.41 265 PHE A CA 1
ATOM 2052 C C . PHE A 1 265 ? 22.578 -39.659 -2.111 1.00 36.41 265 PHE A C 1
ATOM 2054 O O . PHE A 1 265 ? 22.892 -40.755 -2.572 1.00 36.41 265 PHE A O 1
ATOM 2061 N N . ALA A 1 266 ? 23.365 -38.590 -2.182 1.00 34.94 266 ALA A N 1
ATOM 2062 C CA . ALA A 1 266 ? 24.809 -38.684 -2.351 1.00 34.94 266 ALA A CA 1
ATOM 2063 C C . ALA A 1 266 ? 25.467 -37.474 -1.677 1.00 34.94 266 ALA A C 1
ATOM 2065 O O . ALA A 1 266 ? 25.305 -36.334 -2.110 1.00 34.94 266 ALA A O 1
ATOM 2066 N N . GLU A 1 267 ? 26.169 -37.750 -0.580 1.00 36.84 267 GLU A N 1
ATOM 2067 C CA . GLU A 1 267 ? 27.152 -36.864 0.033 1.00 36.84 267 GLU A CA 1
ATOM 2068 C C . GLU A 1 267 ? 28.357 -36.699 -0.901 1.00 36.84 267 GLU A C 1
ATOM 2070 O O . GLU A 1 267 ? 28.889 -37.684 -1.411 1.00 36.84 267 GLU A O 1
ATOM 2075 N N . SER A 1 268 ? 28.861 -35.475 -1.044 1.00 38.06 268 SER A N 1
ATOM 2076 C CA . SER A 1 268 ? 30.294 -35.252 -1.246 1.00 38.06 268 SER A CA 1
ATOM 2077 C C . SER A 1 268 ? 30.676 -33.839 -0.820 1.00 38.06 268 SER A C 1
ATOM 2079 O O . SER A 1 268 ? 29.975 -32.870 -1.109 1.00 38.06 268 SER A O 1
ATOM 2081 N N . ALA A 1 269 ? 31.789 -33.766 -0.101 1.00 36.06 269 ALA A N 1
ATOM 2082 C CA . ALA A 1 269 ? 32.311 -32.610 0.599 1.00 36.06 269 ALA A CA 1
ATOM 2083 C C . ALA A 1 269 ? 32.739 -31.441 -0.309 1.00 36.06 269 ALA A C 1
ATOM 2085 O O . ALA A 1 269 ? 33.293 -31.637 -1.385 1.00 36.06 269 ALA A O 1
ATOM 2086 N N . GLY A 1 270 ? 32.514 -30.236 0.226 1.00 37.38 270 GLY A N 1
ATOM 2087 C CA . GLY A 1 270 ? 33.345 -29.030 0.154 1.00 37.38 270 GLY A CA 1
ATOM 2088 C C . GLY A 1 270 ? 34.022 -28.645 -1.160 1.00 37.38 270 GLY A C 1
ATOM 2089 O O . GLY A 1 270 ? 35.041 -29.218 -1.497 1.00 37.38 270 GLY A O 1
ATOM 2090 N N . PHE A 1 271 ? 33.578 -27.534 -1.756 1.00 33.03 271 PHE A N 1
ATOM 2091 C CA . PHE A 1 271 ? 34.451 -26.500 -2.329 1.00 33.03 271 PHE A CA 1
ATOM 2092 C C . PHE A 1 271 ? 33.699 -25.157 -2.362 1.00 33.03 271 PHE A C 1
ATOM 2094 O O . PHE A 1 271 ? 32.573 -25.070 -2.848 1.00 33.03 271 PHE A O 1
ATOM 2101 N N . ILE A 1 272 ? 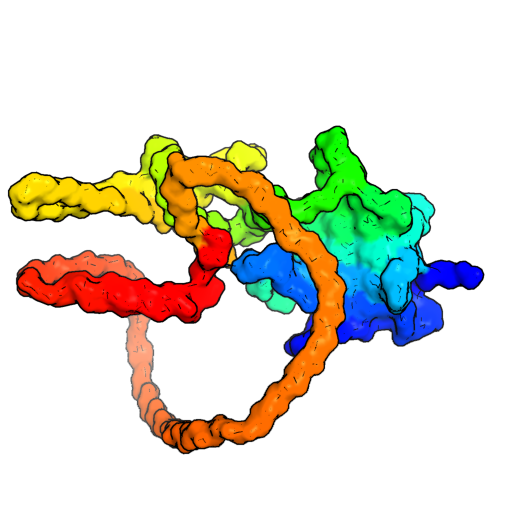34.323 -24.109 -1.815 1.00 42.94 272 ILE A N 1
ATOM 2102 C CA . ILE A 1 272 ? 33.891 -22.711 -1.940 1.00 42.94 272 ILE A CA 1
ATOM 2103 C C . ILE A 1 272 ? 34.242 -22.239 -3.355 1.00 42.94 272 ILE A C 1
ATOM 2105 O O . ILE A 1 272 ? 35.411 -22.274 -3.732 1.00 42.94 272 ILE A O 1
ATOM 2109 N N . ALA A 1 273 ? 33.254 -21.757 -4.111 1.00 36.97 273 ALA A N 1
ATOM 2110 C CA . ALA A 1 273 ? 33.486 -20.981 -5.325 1.00 36.97 273 ALA A CA 1
ATOM 2111 C C . ALA A 1 273 ? 32.410 -19.895 -5.478 1.00 36.97 273 ALA A C 1
ATOM 2113 O O . ALA A 1 273 ? 31.227 -20.167 -5.677 1.00 36.97 273 ALA A O 1
ATOM 2114 N N . THR A 1 274 ? 32.850 -18.648 -5.363 1.00 45.31 274 THR A N 1
ATOM 2115 C CA . THR A 1 274 ? 32.149 -17.424 -5.747 1.00 45.31 274 THR A CA 1
ATOM 2116 C C . THR A 1 274 ? 31.805 -17.471 -7.237 1.00 45.31 274 THR A C 1
ATOM 2118 O O . THR A 1 274 ? 32.695 -17.443 -8.084 1.00 45.31 274 THR A O 1
ATOM 2121 N N . ILE A 1 275 ? 30.515 -17.524 -7.579 1.00 37.00 275 ILE A N 1
ATOM 2122 C CA . ILE A 1 275 ? 30.058 -17.446 -8.973 1.00 37.00 275 ILE A CA 1
ATOM 2123 C C . ILE A 1 275 ? 29.777 -15.981 -9.317 1.00 37.00 275 ILE A C 1
ATOM 2125 O O . ILE A 1 275 ? 28.692 -15.456 -9.079 1.00 37.00 275 ILE A O 1
ATOM 2129 N N . SER A 1 276 ? 30.771 -15.322 -9.910 1.00 39.66 276 SER A N 1
ATOM 2130 C CA . SER A 1 276 ? 30.548 -14.181 -10.798 1.00 39.66 276 SER A CA 1
ATOM 2131 C C . SER A 1 276 ? 30.124 -14.732 -12.162 1.00 39.66 276 SER A C 1
ATOM 2133 O O . SER A 1 276 ? 30.944 -15.265 -12.907 1.00 39.66 276 SER A O 1
ATOM 2135 N N . GLY A 1 277 ? 28.828 -14.670 -12.467 1.00 32.69 277 GLY A N 1
ATOM 2136 C CA . GLY A 1 277 ? 28.270 -15.169 -13.723 1.00 32.69 277 GLY A CA 1
ATOM 2137 C C . GLY A 1 277 ? 28.591 -14.251 -14.902 1.00 32.69 277 GLY A C 1
ATOM 2138 O O . GLY A 1 277 ? 27.910 -13.252 -15.109 1.00 32.69 277 GLY A O 1
ATOM 2139 N N . TYR A 1 278 ? 29.596 -14.618 -15.697 1.00 30.39 278 TYR A N 1
ATOM 2140 C CA . TYR A 1 278 ? 29.761 -14.148 -17.072 1.00 30.39 278 TYR A CA 1
ATOM 2141 C C . TYR A 1 278 ? 29.034 -15.114 -18.013 1.00 30.39 278 TYR A C 1
ATOM 2143 O O . TYR A 1 278 ? 29.400 -16.284 -18.114 1.00 30.39 278 TYR A O 1
ATOM 2151 N N . PHE A 1 279 ? 28.022 -14.625 -18.729 1.00 36.47 279 PHE A N 1
ATOM 2152 C CA . PHE A 1 279 ? 27.459 -15.324 -19.882 1.00 36.47 279 PHE A CA 1
ATOM 2153 C C . PHE A 1 279 ? 28.244 -14.916 -21.136 1.00 36.47 279 PHE A C 1
ATOM 2155 O O . PHE A 1 279 ? 28.061 -13.819 -21.658 1.00 36.47 279 PHE A O 1
ATOM 2162 N N . LEU A 1 280 ? 29.117 -15.799 -21.627 1.00 38.31 280 LEU A N 1
ATOM 2163 C CA . LEU A 1 280 ? 29.665 -15.732 -22.984 1.00 38.31 280 LEU A CA 1
ATOM 2164 C C . LEU A 1 280 ? 28.869 -16.697 -23.868 1.00 38.31 280 LEU A C 1
ATOM 2166 O O . LEU A 1 280 ? 29.031 -17.912 -23.777 1.00 38.31 280 LEU A O 1
ATOM 2170 N N . ALA A 1 281 ? 27.990 -16.158 -24.714 1.00 44.41 281 ALA A N 1
ATOM 2171 C CA . ALA A 1 281 ? 27.314 -16.920 -25.759 1.00 44.41 281 ALA A CA 1
ATOM 2172 C C . ALA A 1 281 ? 28.202 -16.956 -27.013 1.00 44.41 281 ALA A C 1
ATOM 2174 O O . ALA A 1 281 ? 28.398 -15.942 -27.681 1.00 44.41 281 ALA A O 1
ATOM 2175 N N . GLY A 1 282 ? 28.757 -18.133 -27.308 1.00 35.25 282 GLY A N 1
ATOM 2176 C CA . GLY A 1 282 ? 29.454 -18.423 -28.558 1.00 35.25 282 GLY A CA 1
ATOM 2177 C C . GLY A 1 282 ? 28.481 -18.525 -29.734 1.00 35.25 282 GLY A C 1
ATOM 2178 O O . GLY A 1 282 ? 27.390 -19.081 -29.626 1.00 35.25 282 GLY A O 1
ATOM 2179 N N . SER A 1 283 ? 28.892 -17.968 -30.866 1.00 47.81 283 SER A N 1
ATOM 2180 C CA . SER A 1 283 ? 28.171 -17.930 -32.136 1.00 47.81 283 SER A CA 1
ATOM 2181 C C . SER A 1 283 ? 28.180 -19.276 -32.866 1.00 47.81 283 SER A C 1
ATOM 2183 O O . SER A 1 283 ? 29.256 -19.740 -33.232 1.00 47.81 283 SER A O 1
ATOM 2185 N N . ALA A 1 284 ? 27.002 -19.836 -33.164 1.00 39.62 284 ALA A N 1
ATOM 2186 C CA . ALA A 1 284 ? 26.703 -20.576 -34.402 1.00 39.62 284 ALA A CA 1
ATOM 2187 C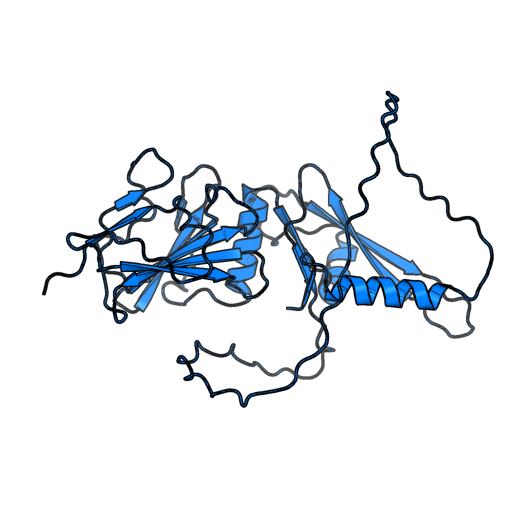 C . ALA A 1 284 ? 25.229 -21.037 -34.429 1.00 39.62 284 ALA A C 1
ATOM 2189 O O . ALA A 1 284 ? 24.773 -21.695 -33.500 1.00 39.62 284 ALA A O 1
ATOM 2190 N N . GLY A 1 285 ? 24.507 -20.753 -35.521 1.00 35.09 285 GLY A N 1
ATOM 2191 C CA . GLY A 1 285 ? 23.272 -21.467 -35.886 1.00 35.09 285 GLY A CA 1
ATOM 2192 C C . GLY A 1 285 ? 21.978 -20.644 -35.867 1.00 35.09 285 GLY A C 1
ATOM 2193 O O . GLY A 1 285 ? 21.183 -20.708 -34.931 1.00 35.09 285 GLY A O 1
ATOM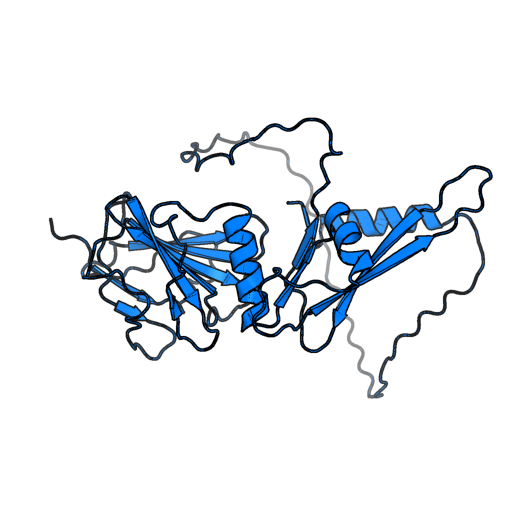 2194 N N . THR A 1 286 ? 21.719 -19.914 -36.951 1.00 50.00 286 THR A N 1
ATOM 2195 C CA . THR A 1 286 ? 20.462 -19.214 -37.258 1.00 50.00 286 THR A CA 1
ATOM 2196 C C . THR A 1 286 ? 19.331 -20.197 -37.590 1.00 50.00 286 THR A C 1
ATOM 2198 O O . THR A 1 286 ? 19.085 -20.485 -38.755 1.00 50.00 286 THR A O 1
ATOM 2201 N N . ALA A 1 287 ? 18.640 -20.716 -36.568 1.00 39.00 287 ALA A N 1
ATOM 2202 C CA . ALA A 1 287 ? 17.282 -21.285 -36.691 1.00 39.00 287 ALA A CA 1
ATOM 2203 C C . ALA A 1 287 ? 16.521 -21.446 -35.351 1.00 39.00 287 ALA A C 1
ATOM 2205 O O . ALA A 1 287 ? 15.314 -21.671 -35.363 1.00 39.00 287 ALA A O 1
ATOM 2206 N N . ALA A 1 288 ? 17.176 -21.323 -34.188 1.00 42.44 288 ALA A N 1
ATOM 2207 C CA . ALA A 1 288 ? 16.575 -21.698 -32.897 1.00 42.44 288 ALA A CA 1
ATOM 2208 C C . ALA A 1 288 ? 16.021 -20.537 -32.036 1.00 42.44 288 ALA A C 1
ATOM 2210 O O . ALA A 1 288 ? 15.456 -20.781 -30.970 1.00 42.44 288 ALA A O 1
ATOM 2211 N N . THR A 1 289 ? 16.134 -19.274 -32.457 1.00 51.53 289 THR A N 1
ATOM 2212 C CA . THR A 1 289 ? 15.775 -18.121 -31.602 1.00 51.53 289 THR A CA 1
ATOM 2213 C C . THR A 1 289 ? 14.270 -17.879 -31.439 1.00 51.53 289 THR A C 1
ATOM 2215 O O . THR A 1 289 ? 13.873 -17.212 -30.487 1.00 51.53 289 THR A O 1
ATOM 2218 N N . PHE A 1 290 ? 13.405 -18.478 -32.265 1.00 47.50 290 PHE A N 1
ATOM 2219 C CA . PHE A 1 290 ? 11.949 -18.311 -32.128 1.00 47.50 290 PHE A CA 1
ATOM 2220 C C . PHE A 1 290 ? 11.306 -19.195 -31.044 1.00 47.50 290 PHE A C 1
ATOM 2222 O O . PHE A 1 290 ? 10.251 -18.844 -30.520 1.00 47.50 290 PHE A O 1
ATOM 2229 N N . PHE A 1 291 ? 11.954 -20.286 -30.615 1.00 44.47 291 PHE A N 1
ATOM 2230 C CA . PHE A 1 291 ? 11.438 -21.122 -29.518 1.00 44.47 291 PHE A CA 1
ATOM 2231 C C . PHE A 1 291 ? 11.875 -20.641 -28.124 1.00 44.47 291 PHE A C 1
ATOM 2233 O O . PHE A 1 291 ? 11.220 -20.961 -27.129 1.00 44.47 291 PHE A O 1
ATOM 2240 N N . GLY A 1 292 ? 12.935 -19.827 -28.036 1.00 41.00 292 GLY A N 1
ATOM 2241 C CA . GLY A 1 292 ? 13.382 -19.221 -26.776 1.00 41.00 292 GLY A CA 1
ATOM 2242 C C . GLY A 1 292 ? 12.393 -18.186 -26.228 1.00 41.00 292 GLY A C 1
ATOM 2243 O O . GLY A 1 292 ? 12.080 -18.205 -25.039 1.00 41.00 292 GLY A O 1
ATOM 2244 N N . GLY A 1 293 ? 11.832 -17.343 -27.104 1.00 42.69 293 GLY A N 1
ATOM 2245 C CA . GLY A 1 293 ? 10.850 -16.319 -26.726 1.00 42.69 293 GLY A CA 1
ATOM 2246 C C . GLY A 1 293 ? 9.511 -16.900 -26.261 1.00 42.69 293 GLY A C 1
ATOM 2247 O O . GLY A 1 293 ? 8.986 -16.488 -25.230 1.00 42.69 293 GLY A O 1
ATOM 2248 N N . TRP A 1 294 ? 8.997 -17.927 -26.950 1.00 42.28 294 TRP A N 1
ATOM 2249 C CA . TRP A 1 294 ? 7.743 -18.601 -26.578 1.00 42.28 294 TRP A CA 1
ATOM 2250 C C . TRP A 1 294 ? 7.833 -19.289 -25.207 1.00 42.28 294 TRP A C 1
ATOM 2252 O O . TRP A 1 294 ? 6.881 -19.273 -24.428 1.00 42.28 294 TRP A O 1
ATOM 2262 N N . LYS A 1 295 ? 8.994 -19.868 -24.869 1.00 39.94 295 LYS A N 1
ATOM 2263 C CA . LYS A 1 295 ? 9.214 -20.525 -23.571 1.00 39.94 295 LYS A CA 1
ATOM 2264 C C . LYS A 1 295 ? 9.378 -19.519 -22.423 1.00 39.94 295 LYS A C 1
ATOM 2266 O O . LYS A 1 295 ? 8.961 -19.825 -21.309 1.00 39.94 295 LYS A O 1
ATOM 2271 N N . LEU A 1 296 ? 9.917 -18.324 -22.685 1.00 50.12 296 LEU A N 1
ATOM 2272 C CA . LEU A 1 296 ? 9.939 -17.223 -21.713 1.00 50.12 296 LEU A CA 1
ATOM 2273 C C . LEU A 1 296 ? 8.528 -16.639 -21.502 1.00 50.12 296 LEU A C 1
ATOM 2275 O O . LEU A 1 296 ? 8.104 -16.460 -20.365 1.00 50.12 296 LEU A O 1
ATOM 2279 N N . TYR A 1 297 ? 7.770 -16.442 -22.586 1.00 48.59 297 TYR A N 1
ATOM 2280 C CA . TYR A 1 297 ? 6.385 -15.954 -22.557 1.00 48.59 297 TYR A CA 1
ATOM 2281 C C . TYR A 1 297 ? 5.421 -16.931 -21.859 1.00 48.59 297 TYR A C 1
ATOM 2283 O O . TYR A 1 297 ? 4.573 -16.521 -21.072 1.00 48.59 297 TYR A O 1
ATOM 2291 N N . ASN A 1 298 ? 5.581 -18.242 -22.056 1.00 45.41 298 ASN A N 1
ATOM 2292 C CA . ASN A 1 298 ? 4.770 -19.232 -21.338 1.00 45.41 298 ASN A CA 1
ATOM 2293 C C . ASN A 1 298 ? 5.211 -19.450 -19.884 1.00 45.41 298 ASN A C 1
ATOM 2295 O O . ASN A 1 298 ? 4.389 -19.857 -19.069 1.00 45.41 298 ASN A O 1
ATOM 2299 N N . ARG A 1 299 ? 6.469 -19.152 -19.531 1.00 48.25 299 ARG A N 1
ATOM 2300 C CA . ARG A 1 299 ? 6.913 -19.107 -18.127 1.00 48.25 299 ARG A CA 1
ATOM 2301 C C . ARG A 1 299 ? 6.358 -17.872 -17.406 1.00 48.25 299 ARG A C 1
ATOM 2303 O O . ARG A 1 299 ? 5.973 -17.987 -16.251 1.00 48.25 299 ARG A O 1
ATOM 2310 N N . TYR A 1 300 ? 6.230 -16.745 -18.107 1.00 49.78 300 TYR A N 1
ATOM 2311 C CA . TYR A 1 300 ? 5.623 -15.504 -17.611 1.00 49.78 300 TYR A CA 1
ATOM 2312 C C . TYR A 1 300 ? 4.158 -15.685 -17.187 1.00 49.78 300 TYR A C 1
ATOM 2314 O O . TYR A 1 300 ? 3.757 -15.164 -16.154 1.00 49.78 300 TYR A O 1
ATOM 2322 N N . LYS A 1 301 ? 3.363 -16.485 -17.916 1.00 48.31 301 LYS A N 1
ATOM 2323 C CA . LYS A 1 301 ? 1.944 -16.730 -17.574 1.00 48.31 301 LYS A CA 1
ATOM 2324 C C . LYS A 1 301 ? 1.714 -17.526 -16.280 1.00 48.31 301 LYS A C 1
ATOM 2326 O O . LYS A 1 301 ? 0.567 -17.694 -15.879 1.00 48.31 301 LYS A O 1
ATOM 2331 N N . GLY A 1 302 ? 2.775 -18.013 -15.636 1.00 51.78 302 GLY A N 1
ATOM 2332 C CA . GLY A 1 302 ? 2.713 -18.681 -14.334 1.00 51.78 302 GLY A CA 1
ATOM 2333 C C . GLY A 1 302 ? 3.714 -18.139 -13.316 1.00 51.78 302 GLY A C 1
ATOM 2334 O O . GLY A 1 302 ? 3.881 -18.758 -12.266 1.00 51.78 302 GLY A O 1
ATOM 2335 N N . ASP A 1 303 ? 4.403 -17.035 -13.618 1.00 49.81 303 ASP A N 1
ATOM 2336 C CA . ASP A 1 303 ? 5.369 -16.441 -12.702 1.00 49.81 303 ASP A CA 1
ATOM 2337 C C . ASP A 1 303 ? 4.629 -15.509 -11.721 1.00 49.81 303 ASP A C 1
ATOM 2339 O O . ASP A 1 303 ? 4.088 -14.487 -12.151 1.00 49.81 303 ASP A O 1
ATOM 2343 N N . PRO A 1 304 ? 4.576 -15.827 -10.410 1.00 56.62 304 PRO A N 1
ATOM 2344 C CA . PRO A 1 304 ? 3.834 -15.033 -9.427 1.00 56.62 304 PRO A CA 1
ATOM 2345 C C . PRO A 1 304 ? 4.357 -13.595 -9.282 1.00 56.62 304 PRO A C 1
ATOM 2347 O O . PRO A 1 304 ? 3.715 -12.767 -8.631 1.00 56.62 304 PRO A O 1
ATOM 2350 N N . TRP A 1 305 ? 5.517 -13.285 -9.867 1.00 49.72 305 TRP A N 1
ATOM 2351 C CA . TRP A 1 305 ? 6.119 -11.961 -9.817 1.00 49.72 305 TRP A CA 1
ATOM 2352 C C . TRP A 1 305 ? 5.623 -11.018 -10.909 1.00 49.72 305 TRP A C 1
ATOM 2354 O O . TRP A 1 305 ? 5.772 -9.806 -10.722 1.00 49.72 305 TRP A O 1
ATOM 2364 N N . VAL A 1 306 ? 5.020 -11.520 -11.999 1.00 56.50 306 VAL A N 1
ATOM 2365 C CA . VAL A 1 306 ? 4.570 -10.662 -13.101 1.00 56.50 306 VAL A CA 1
ATOM 2366 C C . VAL A 1 306 ? 3.058 -10.549 -13.215 1.00 56.50 306 VAL A C 1
ATOM 2368 O O . VAL A 1 306 ? 2.340 -11.540 -13.298 1.00 56.50 306 VAL A O 1
ATOM 2371 N N . ARG A 1 307 ? 2.579 -9.303 -13.220 1.00 66.00 307 ARG A N 1
ATOM 2372 C CA . ARG A 1 307 ? 1.160 -8.963 -13.152 1.00 66.00 307 ARG A CA 1
ATOM 2373 C C . ARG A 1 307 ? 0.767 -8.181 -14.393 1.00 66.00 307 ARG A C 1
ATOM 2375 O O . ARG A 1 307 ? 1.382 -7.159 -14.705 1.00 66.00 307 ARG A O 1
ATOM 2382 N N . GLN A 1 308 ? -0.279 -8.657 -15.050 1.00 54.44 308 GLN A N 1
ATOM 2383 C CA . GLN A 1 308 ? -1.008 -7.887 -16.043 1.00 54.44 308 GLN A CA 1
ATOM 2384 C C . GLN A 1 308 ? -2.084 -7.099 -15.294 1.00 54.44 308 GLN A C 1
ATOM 2386 O O . GLN A 1 308 ? -2.932 -7.699 -14.627 1.00 54.44 308 GLN A O 1
ATOM 2391 N N . ILE A 1 309 ? -1.960 -5.776 -15.324 1.00 57.03 309 ILE A N 1
ATOM 2392 C CA . ILE A 1 309 ? -2.888 -4.819 -14.705 1.00 57.03 309 ILE A CA 1
ATOM 2393 C C . ILE A 1 309 ? -3.700 -4.100 -15.776 1.00 57.03 309 ILE A C 1
ATOM 2395 O O . ILE A 1 309 ? -3.195 -3.983 -16.917 1.00 57.03 309 ILE A O 1
#

Radius of gyration: 24.91 Å; chains: 1; bounding box: 63×61×72 Å

Secondary structure (DSSP, 8-state):
-PPPEEEEETT-PPPSSSS-B----SSSTTSEEEEEEESSTTSSEEEEEEEEGGG--BEEEEEE-GGG--B-GGGSPGGG--EEEEEEEEETT-TT---EEEEEEEETTS-EEEEEE-SSS-EEE---TT-TTS---HHHHHHHHHHHHHHHH-EEEEE--HHHHHHHHTTSEE-SSS--TT----EEEEEEEE---STTPPPEEEEEEEE-TT-EEEEEEE-----S------PPPP----PPPPPPPP--PPP------------------------------TT-HHHHHHHHHHHHTT-TTEEE-

Organism: NCBI:txid1537102

Foldseek 3Di:
DDAFEFEAEQQDDQPPDPDFAACAGGPDSAFKTWGWDDPPPLLQKIKIKIATPPLDWHWYPFYHYDPPPDGQPQQHPPPRFTFSMKMWMDRNPPPRSNFTAKIWTQGPVQWIWIWGDPLPPHIDTDCPDPCRRDDQGDPRVSLSSQVSCCQRPLEFEAEQEPVVLVVCQVVQFAGSDPDDPVPDTFKGKHKDWADDPDVPDDTDIDIDIDGDDPHHYSAYEYEPDPPPDDDDPDPDPDPDDDDDDDDDDDDDDDDDDDDDDDDDDDDDDDDDDDDPDDDDDDDDDPDPPVVVVVVVVVVLVPDSRYDHD